Protein AF-A0A7C5EK71-F1 (afdb_monomer)

Structure (mmCIF, N/CA/C/O backbone):
data_AF-A0A7C5EK71-F1
#
_entry.id   AF-A0A7C5EK71-F1
#
loop_
_atom_site.group_PDB
_atom_site.id
_atom_site.type_symbol
_atom_site.label_atom_id
_atom_site.label_alt_id
_atom_site.label_comp_id
_atom_site.label_asym_id
_atom_site.label_entity_id
_atom_site.label_seq_id
_atom_site.pdbx_PDB_ins_code
_atom_site.Cartn_x
_atom_site.Cartn_y
_atom_site.Cartn_z
_atom_site.occupancy
_atom_site.B_iso_or_equiv
_atom_site.auth_seq_id
_atom_site.auth_comp_id
_atom_site.auth_asym_id
_atom_site.auth_atom_id
_atom_site.pdbx_PDB_model_num
ATOM 1 N N . MET A 1 1 ? 2.756 -31.818 -7.940 1.00 37.31 1 MET A N 1
ATOM 2 C CA . MET A 1 1 ? 3.142 -30.412 -7.670 1.00 37.31 1 MET A CA 1
ATOM 3 C C . MET A 1 1 ? 4.184 -29.965 -8.689 1.00 37.31 1 MET A C 1
ATOM 5 O O . MET A 1 1 ? 5.002 -30.788 -9.072 1.00 37.31 1 MET A O 1
ATOM 9 N N . LYS A 1 2 ? 4.165 -28.670 -9.041 1.00 38.06 2 LYS A N 1
ATOM 10 C CA . LYS A 1 2 ? 5.167 -27.899 -9.813 1.00 38.06 2 LYS A CA 1
ATOM 11 C C . LYS A 1 2 ? 5.129 -28.004 -11.350 1.00 38.06 2 LYS A C 1
ATOM 13 O O . LYS A 1 2 ? 5.952 -28.656 -11.974 1.00 38.06 2 LYS A O 1
ATOM 18 N N . LYS A 1 3 ? 4.231 -27.211 -11.947 1.00 31.58 3 LYS A N 1
ATOM 19 C CA . LYS A 1 3 ? 4.409 -26.562 -13.261 1.00 31.58 3 LYS A CA 1
ATOM 20 C C . LYS A 1 3 ? 3.929 -25.111 -13.142 1.00 31.58 3 LYS A C 1
ATOM 22 O O . LYS A 1 3 ? 2.780 -24.823 -13.440 1.00 31.58 3 LYS A O 1
ATOM 27 N N . MET A 1 4 ? 4.762 -24.219 -12.605 1.00 31.17 4 MET A N 1
ATOM 28 C CA . MET A 1 4 ? 4.411 -22.796 -12.478 1.00 31.17 4 MET A CA 1
ATOM 29 C C . MET A 1 4 ? 5.673 -21.936 -12.302 1.00 31.17 4 MET A C 1
ATOM 31 O O . MET A 1 4 ? 5.846 -21.320 -11.266 1.00 31.17 4 MET A O 1
ATOM 35 N N . PHE A 1 5 ? 6.617 -21.958 -13.255 1.00 33.28 5 PHE A N 1
ATOM 36 C CA . PHE A 1 5 ? 7.842 -21.137 -13.139 1.00 33.28 5 PHE A CA 1
ATOM 37 C C . PHE A 1 5 ? 8.410 -20.568 -14.452 1.00 33.28 5 PHE A C 1
ATOM 39 O O . PHE A 1 5 ? 9.527 -20.070 -14.453 1.00 33.28 5 PHE A O 1
ATOM 46 N N . LEU A 1 6 ? 7.670 -20.577 -15.569 1.00 29.11 6 LEU A N 1
ATOM 47 C CA . LEU A 1 6 ? 8.220 -20.114 -16.861 1.00 29.11 6 LEU A CA 1
ATOM 48 C C . LEU A 1 6 ? 7.380 -19.081 -17.627 1.00 29.11 6 LEU A C 1
ATOM 50 O O . LEU A 1 6 ? 7.795 -18.653 -18.696 1.00 29.11 6 LEU A O 1
ATOM 54 N N . ILE A 1 7 ? 6.239 -18.629 -17.099 1.00 32.78 7 ILE A N 1
ATOM 55 C CA . ILE A 1 7 ? 5.334 -17.749 -17.868 1.00 32.78 7 ILE A CA 1
ATOM 56 C C . ILE A 1 7 ? 5.644 -16.251 -17.661 1.00 32.78 7 ILE A C 1
ATOM 58 O O . ILE A 1 7 ? 5.405 -15.446 -18.556 1.00 32.78 7 ILE A O 1
ATOM 62 N N . VAL A 1 8 ? 6.260 -15.862 -16.540 1.00 33.34 8 VAL A N 1
ATOM 63 C CA . VAL A 1 8 ? 6.543 -14.446 -16.229 1.00 33.34 8 VAL A CA 1
ATOM 64 C C . VAL A 1 8 ? 7.691 -13.827 -17.057 1.00 33.34 8 VAL A C 1
ATOM 66 O O . VAL A 1 8 ? 7.498 -12.720 -17.553 1.00 33.34 8 VAL A O 1
ATOM 69 N N . PRO A 1 9 ? 8.849 -14.483 -17.307 1.00 34.56 9 PRO A N 1
ATOM 70 C CA . PRO A 1 9 ? 9.931 -13.834 -18.061 1.00 34.56 9 PRO A CA 1
ATOM 71 C C . PRO A 1 9 ? 9.627 -13.683 -19.562 1.00 34.56 9 PRO A C 1
ATOM 73 O O . PRO A 1 9 ? 10.173 -12.794 -20.212 1.00 34.56 9 PRO A O 1
ATOM 76 N N . VAL A 1 10 ? 8.739 -14.515 -20.120 1.00 34.34 10 VAL A N 1
ATOM 77 C CA . VAL A 1 10 ? 8.396 -14.487 -21.553 1.00 34.34 10 VAL A CA 1
ATOM 78 C C . VAL A 1 10 ? 7.468 -13.317 -21.883 1.00 34.34 10 VAL A C 1
ATOM 80 O O . VAL A 1 10 ? 7.663 -12.660 -22.902 1.00 34.34 10 VAL A O 1
ATOM 83 N N . LEU A 1 11 ? 6.508 -13.006 -21.005 1.00 36.97 11 LEU A N 1
ATOM 84 C CA . LEU A 1 11 ? 5.608 -11.860 -21.179 1.00 36.97 11 LEU A CA 1
ATOM 85 C C . LEU A 1 11 ? 6.365 -10.526 -21.096 1.00 36.97 11 LEU A C 1
ATOM 87 O O . LEU A 1 11 ? 6.138 -9.647 -21.926 1.00 36.97 11 LEU A O 1
ATOM 91 N N . SER A 1 12 ? 7.325 -10.403 -20.173 1.00 44.75 12 SER A N 1
ATOM 92 C CA . SER A 1 12 ? 8.172 -9.208 -20.048 1.00 44.75 12 SER A CA 1
ATOM 93 C C . SER A 1 12 ? 9.098 -9.016 -21.252 1.00 44.75 12 SER A C 1
ATOM 95 O O . SER A 1 12 ? 9.267 -7.894 -21.724 1.00 44.75 12 SER A O 1
ATOM 97 N N . ALA A 1 13 ? 9.665 -10.104 -21.787 1.00 43.69 13 ALA A N 1
ATOM 98 C CA . ALA A 1 13 ? 10.512 -10.052 -22.977 1.00 43.69 13 ALA A CA 1
ATOM 99 C C . ALA A 1 13 ? 9.717 -9.703 -24.247 1.00 43.69 13 ALA A C 1
ATOM 101 O O . ALA A 1 13 ? 10.195 -8.911 -25.056 1.00 43.69 13 ALA A O 1
ATOM 102 N N . LEU A 1 14 ? 8.494 -10.232 -24.408 1.00 45.91 14 LEU A N 1
ATOM 103 C CA . LEU A 1 14 ? 7.615 -9.883 -25.532 1.00 45.91 14 LEU A CA 1
ATOM 104 C C . LEU A 1 14 ? 7.148 -8.425 -25.465 1.00 45.91 14 LEU A C 1
ATOM 106 O O . LEU A 1 14 ? 7.138 -7.740 -26.485 1.00 45.91 14 LEU A O 1
ATOM 110 N N . ALA A 1 15 ? 6.782 -7.943 -24.274 1.00 52.09 15 ALA A N 1
ATOM 111 C CA . ALA A 1 15 ? 6.371 -6.556 -24.073 1.00 52.09 15 ALA A CA 1
ATOM 112 C C . ALA A 1 15 ? 7.524 -5.581 -24.356 1.00 52.09 15 ALA A C 1
ATOM 114 O O . ALA A 1 15 ? 7.322 -4.557 -25.008 1.00 52.09 15 ALA A O 1
ATOM 115 N N . LEU A 1 16 ? 8.743 -5.927 -23.926 1.00 52.06 16 LEU A N 1
ATOM 116 C CA . LEU A 1 16 ? 9.937 -5.143 -24.224 1.00 52.06 16 LEU A CA 1
ATOM 117 C C . LEU A 1 16 ? 10.265 -5.169 -25.724 1.00 52.06 16 LEU A C 1
ATOM 119 O O . LEU A 1 16 ? 10.510 -4.118 -26.305 1.00 52.06 16 LEU A O 1
ATOM 123 N N . ALA A 1 17 ? 10.203 -6.335 -26.371 1.00 49.28 17 ALA A N 1
ATOM 124 C CA . ALA A 1 17 ? 10.424 -6.457 -27.812 1.00 49.28 17 ALA A CA 1
ATOM 125 C C . ALA A 1 17 ? 9.395 -5.656 -28.632 1.00 49.28 17 ALA A C 1
ATOM 127 O O . ALA A 1 17 ? 9.764 -5.000 -29.604 1.00 49.28 17 ALA A O 1
ATOM 128 N N . GLY A 1 18 ? 8.123 -5.652 -28.218 1.00 54.88 18 GLY A N 1
ATOM 129 C CA . GLY A 1 18 ? 7.069 -4.854 -28.847 1.00 54.88 18 GLY A CA 1
ATOM 130 C C . GLY A 1 18 ? 7.278 -3.346 -28.682 1.00 54.88 18 GLY A C 1
ATOM 131 O O . GLY A 1 18 ? 7.138 -2.601 -29.650 1.00 54.88 18 GLY A O 1
ATOM 132 N N . ALA A 1 19 ? 7.673 -2.897 -27.486 1.00 55.25 19 ALA A N 1
ATOM 133 C CA . ALA A 1 19 ? 7.986 -1.491 -27.234 1.00 55.25 19 ALA A CA 1
ATOM 134 C C . ALA A 1 19 ? 9.194 -1.017 -28.062 1.00 55.25 19 ALA A C 1
ATOM 136 O O . ALA A 1 19 ? 9.140 0.050 -28.667 1.00 55.25 19 ALA A O 1
ATOM 137 N N . VAL A 1 20 ? 10.247 -1.838 -28.166 1.00 55.50 20 VAL A N 1
ATOM 138 C CA . VAL A 1 20 ? 11.436 -1.545 -28.987 1.00 55.50 20 VAL A CA 1
ATOM 139 C C . VAL A 1 20 ? 11.091 -1.468 -30.479 1.00 55.50 20 VAL A C 1
ATOM 141 O O . VAL A 1 20 ? 11.558 -0.558 -31.162 1.00 55.50 20 VAL A O 1
ATOM 144 N N . ALA A 1 21 ? 10.246 -2.372 -30.984 1.00 49.69 21 ALA A N 1
ATOM 145 C CA . ALA A 1 21 ? 9.820 -2.368 -32.385 1.00 49.69 21 ALA A CA 1
ATOM 146 C C . ALA A 1 21 ? 8.993 -1.119 -32.749 1.00 49.69 21 ALA A C 1
ATOM 148 O O . ALA A 1 21 ? 9.191 -0.532 -33.813 1.00 49.69 21 ALA A O 1
ATOM 149 N N . ALA A 1 22 ? 8.097 -0.681 -31.857 1.00 53.12 22 ALA A N 1
ATOM 150 C CA . ALA A 1 22 ? 7.325 0.548 -32.045 1.00 53.12 22 ALA A CA 1
ATOM 151 C C . ALA A 1 22 ? 8.217 1.803 -32.028 1.00 53.12 22 ALA A C 1
ATOM 153 O O . ALA A 1 22 ? 7.988 2.740 -32.790 1.00 53.12 22 ALA A O 1
ATOM 154 N N . GLU A 1 23 ? 9.252 1.811 -31.187 1.00 53.84 23 GLU A N 1
ATOM 155 C CA . GLU A 1 23 ? 10.196 2.923 -31.071 1.00 53.84 23 GLU A CA 1
ATOM 156 C C . GLU A 1 23 ? 11.121 3.031 -32.295 1.00 53.84 23 GLU A C 1
ATOM 158 O O . GLU A 1 23 ? 11.350 4.130 -32.799 1.00 53.84 23 GLU A O 1
ATOM 163 N N . GLN A 1 24 ? 11.598 1.897 -32.824 1.00 53.22 24 GLN A N 1
ATOM 164 C CA . GLN A 1 24 ? 12.386 1.848 -34.063 1.00 53.22 24 GLN A CA 1
ATOM 165 C C . GLN A 1 24 ? 11.597 2.347 -35.276 1.00 53.22 24 GLN A C 1
ATOM 167 O O . GLN A 1 24 ? 12.151 3.045 -36.120 1.00 53.22 24 GLN A O 1
ATOM 172 N N . ALA A 1 25 ? 10.299 2.040 -35.354 1.00 52.88 25 ALA A N 1
ATOM 173 C CA . ALA A 1 25 ? 9.436 2.529 -36.429 1.00 52.88 25 ALA A CA 1
ATOM 174 C C . ALA A 1 25 ? 9.210 4.055 -36.380 1.00 52.88 25 ALA A C 1
ATOM 176 O O . ALA A 1 25 ? 8.807 4.646 -37.381 1.00 52.88 25 ALA A O 1
ATOM 177 N N . ALA A 1 26 ? 9.465 4.692 -35.231 1.00 46.97 26 ALA A N 1
ATOM 178 C CA . ALA A 1 26 ? 9.260 6.121 -35.004 1.00 46.97 26 ALA A CA 1
ATOM 179 C C . ALA A 1 26 ? 10.556 6.958 -35.047 1.00 46.97 26 ALA A C 1
ATOM 181 O O . ALA A 1 26 ? 10.485 8.182 -34.913 1.00 46.97 26 ALA A O 1
ATOM 182 N N . ALA A 1 27 ? 11.732 6.341 -35.212 1.00 48.84 27 ALA A N 1
ATOM 183 C CA . ALA A 1 27 ? 13.015 7.043 -35.184 1.00 48.84 27 ALA A CA 1
ATOM 184 C C . ALA A 1 27 ? 13.304 7.763 -36.525 1.00 48.84 27 ALA A C 1
ATOM 186 O O . ALA A 1 27 ? 13.403 7.106 -37.564 1.00 48.84 27 ALA A O 1
ATOM 187 N N . PRO A 1 28 ? 13.459 9.103 -36.552 1.00 45.50 28 PRO A N 1
ATOM 188 C CA . PRO A 1 28 ? 13.910 9.808 -37.747 1.00 45.50 28 PRO A CA 1
ATOM 189 C C . PRO A 1 28 ? 15.403 9.546 -37.990 1.00 45.50 28 PRO A C 1
ATOM 191 O O . PRO A 1 28 ? 16.238 9.803 -37.126 1.00 45.50 28 PRO A O 1
ATOM 194 N N . ALA A 1 29 ? 15.751 9.082 -39.189 1.00 51.41 29 ALA A N 1
ATOM 195 C CA . ALA A 1 29 ? 17.135 8.878 -39.601 1.00 51.41 29 ALA A CA 1
ATOM 196 C C . ALA A 1 29 ? 17.832 10.225 -39.865 1.00 51.41 29 ALA A C 1
ATOM 198 O O . ALA A 1 29 ? 17.706 10.751 -40.967 1.00 51.41 29 ALA A O 1
ATOM 199 N N . ALA A 1 30 ? 18.541 10.799 -38.882 1.00 47.56 30 ALA A N 1
ATOM 200 C CA . ALA A 1 30 ? 19.674 11.714 -39.114 1.00 47.56 30 ALA A CA 1
ATOM 201 C C . ALA A 1 30 ? 20.278 12.290 -37.818 1.00 47.56 30 ALA A C 1
ATOM 203 O O . ALA A 1 30 ? 19.618 13.005 -37.066 1.00 47.56 30 ALA A O 1
ATOM 204 N N . GLY A 1 31 ? 21.596 12.138 -37.661 1.00 46.78 31 GLY A N 1
ATOM 205 C CA . GLY A 1 31 ? 22.412 12.944 -36.749 1.00 46.78 31 GLY A CA 1
ATOM 206 C C . GLY A 1 31 ? 23.779 12.307 -36.508 1.00 46.78 31 GLY A C 1
ATOM 207 O O . GLY A 1 31 ? 23.850 11.140 -36.153 1.00 46.78 31 GLY A O 1
ATOM 208 N N . GLY A 1 32 ? 24.874 13.043 -36.727 1.00 59.19 32 GLY A N 1
ATOM 209 C CA . GLY A 1 32 ? 26.240 12.515 -36.584 1.00 59.19 32 GLY A CA 1
ATOM 210 C C . GLY A 1 32 ? 26.506 11.830 -35.233 1.00 59.19 32 GLY A C 1
ATOM 211 O O . GLY A 1 32 ? 25.898 12.185 -34.222 1.00 59.19 32 GLY A O 1
ATOM 212 N N . LYS A 1 33 ? 27.442 10.866 -35.224 1.00 63.59 33 LYS A N 1
ATOM 213 C CA . LYS A 1 33 ? 27.752 9.967 -34.089 1.00 63.59 33 LYS A CA 1
ATOM 214 C C . LYS A 1 33 ? 27.894 10.681 -32.730 1.00 63.59 33 LYS A C 1
ATOM 216 O O . LYS A 1 33 ? 27.485 10.126 -31.715 1.00 63.59 33 LYS A O 1
ATOM 221 N N . GLU A 1 34 ? 28.401 11.913 -32.702 1.00 67.44 34 GLU A N 1
ATOM 222 C CA . GLU A 1 34 ? 28.534 12.727 -31.480 1.00 67.44 34 GLU A CA 1
ATOM 223 C C . GLU A 1 34 ? 27.185 13.140 -30.866 1.00 67.44 34 GLU A C 1
ATOM 225 O O . GLU A 1 34 ? 26.994 12.991 -29.661 1.00 67.44 34 GLU A O 1
ATOM 230 N N . LYS A 1 35 ? 26.208 13.572 -31.677 1.00 71.12 35 LYS A N 1
ATOM 231 C CA . LYS A 1 35 ? 24.863 13.931 -31.185 1.00 71.12 35 LYS A CA 1
ATOM 232 C C . LYS A 1 35 ? 24.105 12.712 -30.657 1.00 71.12 35 LYS A C 1
ATOM 234 O O . LYS A 1 35 ? 23.371 12.812 -29.675 1.00 71.12 35 LYS A O 1
ATOM 239 N N . ALA A 1 36 ? 24.291 11.556 -31.294 1.00 73.81 36 ALA A N 1
ATOM 240 C CA . ALA A 1 36 ? 23.703 10.301 -30.836 1.00 73.81 36 ALA A CA 1
ATOM 241 C C . ALA A 1 36 ? 24.307 9.850 -29.493 1.00 73.81 36 ALA A C 1
ATOM 243 O O . ALA A 1 36 ? 23.573 9.439 -28.594 1.00 73.81 36 ALA A O 1
ATOM 244 N N . ALA A 1 37 ? 25.626 9.991 -29.318 1.00 73.69 37 ALA A N 1
ATOM 245 C CA . ALA A 1 37 ? 26.312 9.684 -28.064 1.00 73.69 37 ALA A CA 1
ATOM 246 C C . ALA A 1 37 ? 25.872 10.600 -26.905 1.00 73.69 37 ALA A C 1
ATOM 248 O O . ALA A 1 37 ? 25.621 10.110 -25.803 1.00 73.69 37 ALA A O 1
ATOM 249 N N . GLU A 1 38 ? 25.712 11.905 -27.151 1.00 76.44 38 GLU A N 1
ATOM 250 C CA . GLU A 1 38 ? 25.182 12.852 -26.159 1.00 76.44 38 GLU A CA 1
ATOM 251 C C . GLU A 1 38 ? 23.754 12.476 -25.731 1.00 76.44 38 GLU A C 1
ATOM 253 O O . GLU A 1 38 ? 23.465 12.347 -24.539 1.00 76.44 38 GLU A O 1
ATOM 258 N N . LYS A 1 39 ? 22.870 12.206 -26.701 1.00 80.75 39 LYS A N 1
ATOM 259 C CA . LYS A 1 39 ? 21.483 11.787 -26.446 1.00 80.75 39 LYS A CA 1
ATOM 260 C C . LYS A 1 39 ? 21.411 10.483 -25.645 1.00 80.75 39 LYS A C 1
ATOM 262 O O . LYS A 1 39 ? 20.596 10.376 -24.729 1.00 80.75 39 LYS A O 1
ATOM 267 N N . LEU A 1 40 ? 22.279 9.516 -25.943 1.00 80.50 40 LEU A N 1
ATOM 268 C CA . LEU A 1 40 ? 22.410 8.277 -25.173 1.00 80.50 40 LEU A CA 1
ATOM 269 C C . LEU A 1 40 ? 22.854 8.538 -23.733 1.00 80.50 40 LEU A C 1
ATOM 271 O O . LEU A 1 40 ? 22.273 7.965 -22.812 1.00 80.50 40 LEU A O 1
ATOM 275 N N . GLY A 1 41 ? 23.843 9.411 -23.524 1.00 78.00 41 GLY A N 1
ATOM 276 C CA . GLY A 1 41 ? 24.304 9.793 -22.187 1.00 78.00 41 GLY A CA 1
ATOM 277 C C . GLY A 1 41 ? 23.185 10.412 -21.347 1.00 78.00 41 GLY A C 1
ATOM 278 O O . GLY A 1 41 ? 22.960 9.996 -20.209 1.00 78.00 41 GLY A O 1
ATOM 279 N N . VAL A 1 42 ? 22.420 11.335 -21.939 1.00 84.94 42 VAL A N 1
ATOM 280 C CA . VAL A 1 42 ? 21.260 11.967 -21.289 1.00 84.94 42 VAL A CA 1
ATOM 281 C C . VAL A 1 42 ? 20.174 10.942 -20.949 1.00 84.94 42 VAL A C 1
ATOM 283 O O . VAL A 1 42 ? 19.689 10.922 -19.818 1.00 84.94 42 VAL A O 1
ATOM 286 N N . LEU A 1 43 ? 19.799 10.070 -21.893 1.00 86.19 43 LEU A N 1
ATOM 287 C CA . LEU A 1 43 ? 18.780 9.035 -21.672 1.00 86.19 43 LEU A CA 1
ATOM 288 C C . LEU A 1 43 ? 19.195 8.041 -20.584 1.00 86.19 43 LEU A C 1
ATOM 290 O O . LEU A 1 43 ? 18.396 7.720 -19.708 1.00 86.19 43 LEU A O 1
ATOM 294 N N . THR A 1 44 ? 20.450 7.596 -20.614 1.00 83.62 44 THR A N 1
ATOM 295 C CA . THR A 1 44 ? 21.004 6.655 -19.633 1.00 83.62 44 THR A CA 1
ATOM 296 C C . THR A 1 44 ? 20.984 7.264 -18.230 1.00 83.62 44 THR A C 1
ATOM 298 O O . THR A 1 44 ? 20.478 6.646 -17.295 1.00 83.62 44 THR A O 1
ATOM 301 N N . GLY A 1 45 ? 21.459 8.507 -18.085 1.00 83.38 45 GLY A N 1
ATOM 302 C CA . GLY A 1 45 ? 21.447 9.217 -16.806 1.00 83.38 45 GLY A CA 1
ATOM 303 C C . GLY A 1 45 ? 20.033 9.465 -16.274 1.00 83.38 45 GLY A C 1
ATOM 304 O O . GLY A 1 45 ? 19.767 9.237 -15.094 1.00 83.38 45 GLY A O 1
ATOM 305 N N . ARG A 1 46 ? 19.095 9.867 -17.141 1.00 89.56 46 ARG A N 1
ATOM 306 C CA . ARG A 1 46 ? 17.687 10.059 -16.762 1.00 89.56 46 ARG A CA 1
ATOM 307 C C . ARG A 1 46 ? 17.041 8.758 -16.288 1.00 89.56 46 ARG A C 1
ATOM 309 O O . ARG A 1 46 ? 16.373 8.752 -15.254 1.00 89.56 46 ARG A O 1
ATOM 316 N N . LEU A 1 47 ? 17.249 7.667 -17.022 1.00 90.12 47 LEU A N 1
ATOM 317 C CA . LEU A 1 47 ? 16.701 6.359 -16.676 1.00 90.12 47 LEU A CA 1
ATOM 318 C C . LEU A 1 47 ? 17.258 5.854 -15.339 1.00 90.12 47 LEU A C 1
ATOM 320 O O . LEU A 1 47 ? 16.490 5.347 -14.526 1.00 90.12 47 LEU A O 1
ATOM 324 N N . LEU A 1 48 ? 18.548 6.067 -15.055 1.00 89.56 48 LEU A N 1
ATOM 325 C CA . LEU A 1 48 ? 19.133 5.740 -13.750 1.00 89.56 48 LEU A CA 1
ATOM 326 C C . LEU A 1 48 ? 18.388 6.421 -12.599 1.00 89.56 48 LEU A C 1
ATOM 328 O O . LEU A 1 48 ? 18.021 5.761 -11.628 1.00 89.56 48 LEU A O 1
ATOM 332 N N . VAL A 1 49 ? 18.144 7.729 -12.719 1.00 90.50 49 VAL A N 1
ATOM 333 C CA . VAL A 1 49 ? 17.414 8.498 -11.702 1.00 90.50 49 VAL A CA 1
ATOM 334 C C . VAL A 1 49 ? 15.999 7.944 -11.525 1.00 90.50 49 VAL A C 1
ATOM 336 O O . VAL A 1 49 ? 15.571 7.707 -10.397 1.00 90.50 49 VAL A O 1
ATOM 339 N N . LYS A 1 50 ? 15.289 7.650 -12.623 1.00 92.88 50 LYS A N 1
ATOM 340 C CA . LYS A 1 50 ? 13.947 7.048 -12.561 1.00 92.88 50 LYS A CA 1
ATOM 341 C C . LYS A 1 50 ? 13.945 5.686 -11.870 1.00 92.88 50 LYS A C 1
ATOM 343 O O . LYS A 1 50 ? 13.056 5.425 -11.065 1.00 92.88 50 LYS A O 1
ATOM 348 N N . LEU A 1 51 ? 14.923 4.828 -12.157 1.00 92.75 51 LEU A N 1
ATOM 349 C CA . LEU A 1 51 ? 15.039 3.516 -11.518 1.00 92.75 51 LEU A CA 1
ATOM 350 C C . LEU A 1 51 ? 15.338 3.641 -10.020 1.00 92.75 51 LEU A C 1
ATOM 352 O O . LEU A 1 51 ? 14.754 2.905 -9.232 1.00 92.75 51 LEU A O 1
ATOM 356 N N . GLN A 1 52 ? 16.181 4.593 -9.612 1.00 90.88 52 GLN A N 1
ATOM 357 C CA . GLN A 1 52 ? 16.440 4.872 -8.195 1.00 90.88 52 GLN A CA 1
ATOM 358 C C . GLN A 1 52 ? 15.190 5.383 -7.468 1.00 90.88 52 GLN A C 1
ATOM 360 O O . GLN A 1 52 ? 14.899 4.947 -6.355 1.00 90.88 52 GLN A O 1
ATOM 365 N N . ASP A 1 53 ? 14.437 6.289 -8.088 1.00 91.69 53 ASP A N 1
ATOM 366 C CA . ASP A 1 53 ? 13.166 6.774 -7.547 1.00 91.69 53 ASP A CA 1
ATOM 367 C C . ASP A 1 53 ? 12.131 5.656 -7.436 1.00 91.69 53 ASP A C 1
ATOM 369 O O . ASP A 1 53 ? 11.437 5.546 -6.427 1.00 91.69 53 ASP A O 1
ATOM 373 N N . LEU A 1 54 ? 12.033 4.815 -8.465 1.00 93.12 54 LEU A N 1
ATOM 374 C CA . LEU A 1 54 ? 11.119 3.685 -8.480 1.00 93.12 54 LEU A CA 1
ATOM 375 C C . LEU A 1 54 ? 11.503 2.650 -7.420 1.00 93.12 54 LEU A C 1
ATOM 377 O O . LEU A 1 54 ? 10.627 2.138 -6.733 1.00 93.12 54 LEU A O 1
ATOM 381 N N . GLN A 1 55 ? 12.798 2.403 -7.218 1.00 92.00 55 GLN A N 1
ATOM 382 C CA . GLN A 1 55 ? 13.278 1.563 -6.126 1.00 92.00 55 GLN A CA 1
ATOM 383 C C . GLN A 1 55 ? 12.864 2.126 -4.765 1.00 92.00 55 GLN A C 1
ATOM 385 O O . GLN A 1 55 ? 12.288 1.405 -3.958 1.00 92.00 55 GLN A O 1
ATOM 390 N N . LYS A 1 56 ? 13.091 3.425 -4.521 1.00 89.06 56 LYS A N 1
ATOM 391 C CA . LYS A 1 56 ? 12.660 4.086 -3.277 1.00 89.06 56 LYS A CA 1
ATOM 392 C C . LYS A 1 56 ? 11.152 4.005 -3.080 1.00 89.06 56 LYS A C 1
ATOM 394 O O . LYS A 1 56 ? 10.714 3.810 -1.951 1.00 89.06 56 LYS A O 1
ATOM 399 N N . LEU A 1 57 ? 10.374 4.157 -4.152 1.00 88.94 57 LEU A N 1
ATOM 400 C CA . LEU A 1 57 ? 8.929 3.989 -4.110 1.00 88.94 57 LEU A CA 1
ATOM 401 C C . LEU A 1 57 ? 8.593 2.558 -3.683 1.00 88.94 57 LEU A C 1
ATOM 403 O O . LEU A 1 57 ? 7.906 2.380 -2.693 1.00 88.94 57 LEU A O 1
ATOM 407 N N . LEU A 1 58 ? 9.114 1.534 -4.354 1.00 88.44 58 LEU A N 1
ATOM 408 C CA . LEU A 1 58 ? 8.800 0.137 -4.035 1.00 88.44 58 LEU A CA 1
ATOM 409 C C . LEU A 1 58 ? 9.269 -0.277 -2.624 1.00 88.44 58 LEU A C 1
ATOM 411 O O . LEU A 1 58 ? 8.492 -0.888 -1.889 1.00 88.44 58 LEU A O 1
ATOM 415 N N . ASP A 1 59 ? 10.477 0.114 -2.213 1.00 83.38 59 ASP A N 1
ATOM 416 C CA . ASP A 1 59 ? 11.052 -0.204 -0.896 1.00 83.38 59 ASP A CA 1
ATOM 417 C C . ASP A 1 59 ? 10.373 0.588 0.236 1.00 83.38 59 ASP A C 1
ATOM 419 O O . ASP A 1 59 ? 9.971 0.033 1.264 1.00 83.38 59 ASP A O 1
ATOM 423 N N . GLY A 1 60 ? 10.207 1.900 0.047 1.00 71.56 60 GLY A N 1
ATOM 424 C CA . GLY A 1 60 ? 9.494 2.777 0.975 1.00 71.56 60 GLY A CA 1
ATOM 425 C C . GLY A 1 60 ? 8.034 2.362 1.138 1.00 71.56 60 GLY A C 1
ATOM 426 O O . GLY A 1 60 ? 7.502 2.410 2.247 1.00 71.56 60 GLY A O 1
ATOM 427 N N . ASN A 1 61 ? 7.416 1.857 0.069 1.00 68.00 61 ASN A N 1
ATOM 428 C CA . ASN A 1 61 ? 6.052 1.344 0.090 1.00 68.00 61 ASN A CA 1
ATOM 429 C C . ASN A 1 61 ? 5.946 -0.000 0.790 1.00 68.00 61 ASN A C 1
ATOM 431 O O . ASN A 1 61 ? 4.982 -0.192 1.518 1.00 68.00 61 ASN A O 1
ATOM 435 N N . ALA A 1 62 ? 6.906 -0.913 0.627 1.00 70.00 62 ALA A N 1
ATOM 436 C CA . ALA A 1 62 ? 6.894 -2.169 1.374 1.00 70.00 62 ALA A CA 1
ATOM 437 C C . ALA A 1 62 ? 6.896 -1.899 2.890 1.00 70.00 62 ALA A C 1
ATOM 439 O O . ALA A 1 62 ? 6.093 -2.470 3.630 1.00 70.00 62 ALA A O 1
ATOM 440 N N . ASN A 1 63 ? 7.720 -0.947 3.337 1.00 77.25 63 ASN A N 1
ATOM 441 C CA . ASN A 1 63 ? 7.787 -0.546 4.741 1.00 77.25 63 ASN A CA 1
ATOM 442 C C . ASN A 1 63 ? 6.548 0.247 5.191 1.00 77.25 63 ASN A C 1
ATOM 444 O O . ASN A 1 63 ? 5.979 -0.043 6.243 1.00 77.25 63 ASN A O 1
ATOM 448 N N . GLY A 1 64 ? 6.099 1.225 4.399 1.00 83.12 64 GLY A N 1
ATOM 449 C CA . GLY A 1 64 ? 4.942 2.066 4.715 1.00 83.12 64 GLY A CA 1
ATOM 450 C C . GLY A 1 64 ? 3.616 1.305 4.689 1.00 83.12 64 GLY A C 1
ATOM 451 O O . GLY A 1 64 ? 2.774 1.492 5.566 1.00 83.12 64 GLY A O 1
ATOM 452 N N . ALA A 1 65 ? 3.437 0.392 3.734 1.00 87.44 65 ALA A N 1
ATOM 453 C CA . ALA A 1 65 ? 2.236 -0.424 3.641 1.00 87.44 65 ALA A CA 1
ATOM 454 C C . ALA A 1 65 ? 2.150 -1.429 4.791 1.00 87.44 65 ALA A C 1
ATOM 456 O O . ALA A 1 65 ? 1.098 -1.539 5.422 1.00 87.44 65 ALA A O 1
ATOM 457 N N . GLN A 1 66 ? 3.268 -2.082 5.127 1.00 89.25 66 GLN A N 1
ATOM 458 C CA . GLN A 1 66 ? 3.347 -2.948 6.301 1.00 89.25 66 GLN A CA 1
ATOM 459 C C . GLN A 1 66 ? 3.097 -2.167 7.598 1.00 89.25 66 GLN A C 1
ATOM 461 O O . GLN A 1 66 ? 2.378 -2.653 8.469 1.00 89.25 66 GLN A O 1
ATOM 466 N N . ALA A 1 67 ? 3.641 -0.954 7.729 1.00 90.50 67 ALA A N 1
ATOM 467 C CA . ALA A 1 67 ? 3.369 -0.088 8.874 1.00 90.50 67 ALA A CA 1
ATOM 468 C C . ALA A 1 67 ? 1.879 0.274 8.972 1.00 90.50 67 ALA A C 1
ATOM 470 O O . ALA A 1 67 ? 1.302 0.172 10.052 1.00 90.50 67 ALA A O 1
ATOM 471 N N . GLY A 1 68 ? 1.238 0.617 7.850 1.00 92.62 68 GLY A N 1
ATOM 472 C CA . GLY A 1 68 ? -0.201 0.879 7.789 1.00 92.62 68 GLY A CA 1
ATOM 473 C C . GLY A 1 68 ? -1.039 -0.332 8.203 1.00 92.62 68 GLY A C 1
ATOM 474 O O . GLY A 1 68 ? -1.965 -0.201 8.999 1.00 92.62 68 GLY A O 1
ATOM 475 N N . PHE A 1 69 ? -0.674 -1.530 7.744 1.00 93.88 69 PHE A N 1
ATOM 476 C CA . PHE A 1 69 ? -1.364 -2.763 8.123 1.00 93.88 69 PHE A CA 1
ATOM 477 C C . PHE A 1 69 ? -1.213 -3.068 9.619 1.00 93.88 69 PHE A C 1
ATOM 479 O O . PHE A 1 69 ? -2.202 -3.317 10.308 1.00 93.88 69 PHE A O 1
ATOM 486 N N . SER A 1 70 ? 0.009 -2.977 10.149 1.00 94.00 70 SER A N 1
ATOM 487 C CA . SER A 1 70 ? 0.269 -3.122 11.585 1.00 94.00 70 SER A CA 1
ATOM 488 C C . SER A 1 70 ? -0.489 -2.076 12.412 1.00 94.00 70 SER A C 1
ATOM 490 O O . SER A 1 70 ? -1.013 -2.393 13.480 1.00 94.00 70 SER A O 1
ATOM 492 N N . ASN A 1 71 ? -0.600 -0.838 11.916 1.00 94.62 71 ASN A N 1
ATOM 493 C CA . ASN A 1 71 ? -1.376 0.215 12.567 1.00 94.62 71 ASN A CA 1
ATOM 494 C C . ASN A 1 71 ? -2.869 -0.137 12.615 1.00 94.62 71 ASN A C 1
ATOM 496 O O . ASN A 1 71 ? -3.482 -0.017 13.670 1.00 94.62 71 ASN A O 1
ATOM 500 N N . ILE A 1 72 ? -3.445 -0.658 11.527 1.00 96.19 72 ILE A N 1
ATOM 501 C CA . ILE A 1 72 ? -4.835 -1.143 11.514 1.00 96.19 72 ILE A CA 1
ATOM 502 C C . ILE A 1 72 ? -5.049 -2.230 12.575 1.00 96.19 72 ILE A C 1
ATOM 504 O O . ILE A 1 72 ? -6.020 -2.168 13.328 1.00 96.19 72 ILE A O 1
ATOM 508 N N . GLN A 1 73 ? -4.135 -3.198 12.691 1.00 95.88 73 GLN A N 1
ATOM 509 C CA . GLN A 1 73 ? -4.228 -4.248 13.714 1.00 95.88 73 GLN A CA 1
ATOM 510 C C . GLN A 1 73 ? -4.197 -3.672 15.135 1.00 95.88 73 GLN A C 1
ATOM 512 O O . GLN A 1 73 ? -4.990 -4.071 15.993 1.00 95.88 73 GLN A O 1
ATOM 517 N N . TYR A 1 74 ? -3.309 -2.708 15.377 1.00 96.38 74 TYR A N 1
ATOM 518 C CA . TYR A 1 74 ? -3.223 -2.003 16.650 1.00 96.38 74 TYR A CA 1
ATOM 519 C C . TYR A 1 74 ? -4.510 -1.223 16.965 1.00 96.38 7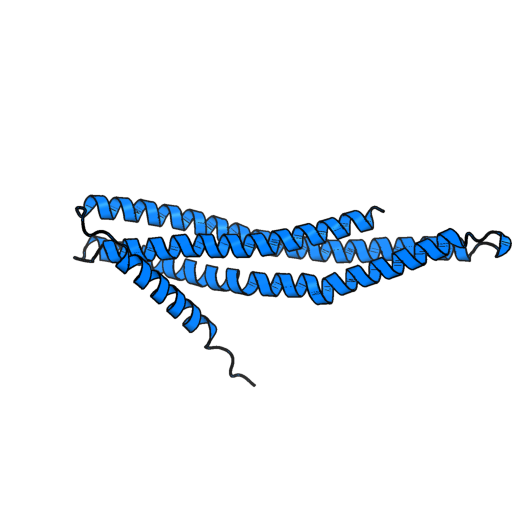4 TYR A C 1
ATOM 521 O O . TYR A 1 74 ? -5.068 -1.362 18.058 1.00 96.38 74 TYR A O 1
ATOM 529 N N . LEU A 1 75 ? -5.013 -0.438 16.007 1.00 96.19 75 LEU A N 1
ATOM 530 C CA . LEU A 1 75 ? -6.241 0.342 16.158 1.00 96.19 75 LEU A CA 1
ATOM 531 C C . LEU A 1 75 ? -7.449 -0.560 16.401 1.00 96.19 75 LEU A C 1
ATOM 533 O O . LEU A 1 75 ? -8.243 -0.269 17.293 1.00 96.19 75 LEU A O 1
ATOM 537 N N . TYR A 1 76 ? -7.554 -1.682 15.687 1.00 97.44 76 TYR A N 1
ATOM 538 C CA . TYR A 1 76 ? -8.610 -2.665 15.906 1.00 97.44 76 TYR A CA 1
ATOM 539 C C . TYR A 1 76 ? -8.634 -3.159 17.355 1.00 97.44 76 TYR A C 1
ATOM 541 O O . TYR A 1 76 ? -9.669 -3.079 18.020 1.00 97.44 76 TYR A O 1
ATOM 549 N N . GLY A 1 77 ? -7.482 -3.593 17.877 1.00 96.75 77 GLY A N 1
ATOM 550 C CA . GLY A 1 77 ? -7.370 -4.041 19.265 1.00 96.75 77 GLY A CA 1
ATOM 551 C C . GLY A 1 77 ? -7.755 -2.944 20.260 1.00 96.75 77 GLY A C 1
ATOM 552 O O . GLY A 1 77 ? -8.550 -3.179 21.171 1.00 96.75 77 GLY A O 1
ATOM 553 N N . LYS A 1 78 ? -7.252 -1.723 20.053 1.00 96.69 78 LYS A N 1
ATOM 554 C CA . LYS A 1 78 ? -7.525 -0.577 20.930 1.00 96.69 78 LYS A CA 1
ATOM 555 C C . LYS A 1 78 ? -9.008 -0.190 20.945 1.00 96.69 78 LYS A C 1
ATOM 557 O O . LYS A 1 78 ? -9.581 -0.009 22.020 1.00 96.69 78 LYS A O 1
ATOM 562 N N . VAL A 1 79 ? -9.636 -0.061 19.777 1.00 96.94 79 VAL A N 1
ATOM 563 C CA . VAL A 1 79 ? -11.054 0.316 19.663 1.00 96.94 79 VAL A CA 1
ATOM 564 C C . VAL A 1 79 ? -11.942 -0.795 20.225 1.00 96.94 79 VAL A C 1
ATOM 566 O O . VAL A 1 79 ? -12.842 -0.506 21.012 1.00 96.94 79 VAL A O 1
ATOM 569 N N . SER A 1 80 ? -11.648 -2.063 19.915 1.00 97.81 80 SER A N 1
ATOM 570 C CA . SER A 1 80 ? -12.387 -3.213 20.449 1.00 97.81 80 SER A CA 1
ATOM 571 C C . SER A 1 80 ? -12.348 -3.263 21.978 1.00 97.81 80 SER A C 1
ATOM 573 O O . SER A 1 80 ? -13.387 -3.471 22.605 1.00 97.81 80 SER A O 1
ATOM 575 N N . GLN A 1 81 ? -11.180 -3.041 22.590 1.00 97.25 81 GLN A N 1
ATOM 576 C CA . GLN A 1 81 ? -11.046 -2.996 24.049 1.00 97.25 81 GLN A CA 1
ATOM 577 C C . GLN A 1 81 ? -11.854 -1.851 24.661 1.00 97.25 81 GLN A C 1
ATOM 579 O O . GLN A 1 81 ? -12.505 -2.039 25.688 1.00 97.25 81 GLN A O 1
ATOM 584 N N . ASN A 1 82 ? -11.839 -0.673 24.032 1.00 96.94 82 ASN A N 1
ATOM 585 C CA . ASN A 1 82 ? -12.568 0.487 24.536 1.00 96.94 82 ASN A CA 1
ATOM 586 C C . ASN A 1 82 ? -14.091 0.278 24.462 1.00 96.94 82 ASN A C 1
ATOM 588 O O . ASN A 1 82 ? -14.794 0.556 25.430 1.00 96.94 82 ASN A O 1
ATOM 592 N N . ILE A 1 83 ? -14.590 -0.294 23.360 1.00 97.31 83 ILE A N 1
ATOM 593 C CA . ILE A 1 83 ? -16.003 -0.678 23.220 1.00 97.31 83 ILE A CA 1
ATOM 594 C C . ILE A 1 83 ? -16.391 -1.690 24.301 1.00 97.31 83 ILE A C 1
ATOM 596 O O . ILE A 1 83 ? -17.378 -1.485 25.004 1.00 97.31 83 ILE A O 1
ATOM 600 N N . GLN A 1 84 ? -15.603 -2.757 24.477 1.00 97.31 84 GLN A N 1
ATOM 601 C CA . GLN A 1 84 ? -15.900 -3.788 25.473 1.00 97.31 84 GLN A CA 1
ATOM 602 C C . GLN A 1 84 ? -15.908 -3.220 26.894 1.00 97.31 84 GLN A C 1
ATOM 604 O O . GLN A 1 84 ? -16.775 -3.568 27.693 1.00 97.31 84 GLN A O 1
ATOM 609 N N . LYS A 1 85 ? -14.961 -2.329 27.208 1.00 97.62 85 LYS A N 1
ATOM 610 C CA . LYS A 1 85 ? -14.901 -1.642 28.498 1.00 97.62 85 LYS A CA 1
ATOM 611 C C . LYS A 1 85 ? -16.177 -0.838 28.752 1.00 97.62 85 LYS A C 1
ATOM 613 O O . LYS A 1 85 ? -16.821 -1.063 29.771 1.00 97.62 85 LYS A O 1
ATOM 618 N N . GLN A 1 86 ? -16.567 0.031 27.820 1.00 96.88 86 GLN A N 1
ATOM 619 C CA . GLN A 1 86 ? -17.768 0.862 27.969 1.00 96.88 86 GLN A CA 1
ATOM 620 C C . GLN A 1 86 ? -19.040 0.013 28.063 1.00 96.88 86 GLN A C 1
ATOM 622 O O . GLN A 1 86 ? -19.919 0.289 28.871 1.00 96.88 86 GLN A O 1
ATOM 627 N N . MET A 1 87 ? -19.117 -1.068 27.289 1.00 96.06 87 MET A N 1
ATOM 628 C CA . MET A 1 87 ? -20.241 -1.997 27.335 1.00 96.06 87 MET A CA 1
ATOM 629 C C . MET A 1 87 ? -20.321 -2.741 28.677 1.00 96.06 87 MET A C 1
ATOM 631 O O . MET A 1 87 ? -21.411 -2.910 29.217 1.00 96.06 87 MET A O 1
ATOM 635 N N . ASN A 1 88 ? -19.187 -3.143 29.257 1.00 96.00 88 ASN A N 1
ATOM 636 C CA . ASN A 1 88 ? -19.141 -3.746 30.593 1.00 96.00 88 ASN A CA 1
ATOM 637 C C . ASN A 1 88 ? -19.545 -2.745 31.685 1.00 96.00 88 ASN A C 1
ATOM 639 O O . ASN A 1 88 ? -20.311 -3.102 32.578 1.00 96.00 88 ASN A O 1
ATOM 643 N N . GLU A 1 89 ? -19.056 -1.505 31.604 1.00 96.56 89 GLU A N 1
ATOM 644 C CA . GLU A 1 89 ? -19.424 -0.420 32.522 1.00 96.56 89 GLU A CA 1
ATOM 645 C C . GLU A 1 89 ? -20.927 -0.120 32.461 1.00 96.56 89 GLU A C 1
ATOM 647 O O . GLU A 1 89 ? -21.567 0.038 33.499 1.00 96.56 89 GLU A O 1
ATOM 652 N N . GLU A 1 90 ? -21.514 -0.105 31.262 1.00 96.00 90 GLU A N 1
ATOM 653 C CA . GLU A 1 90 ? -22.949 0.110 31.077 1.00 96.00 90 GLU A CA 1
ATOM 654 C C . GLU A 1 90 ? -23.779 -1.074 31.592 1.00 96.00 90 GLU A C 1
ATOM 656 O O . GLU A 1 90 ? -24.780 -0.886 32.280 1.00 96.00 90 GLU A O 1
ATOM 661 N N . ASN A 1 91 ? -23.340 -2.307 31.331 1.00 92.25 91 ASN A N 1
ATOM 662 C CA . ASN A 1 91 ? -24.030 -3.515 31.788 1.00 92.25 91 ASN A CA 1
ATOM 663 C C . ASN A 1 91 ? -23.951 -3.727 33.307 1.00 92.25 91 ASN A C 1
ATOM 665 O O . ASN A 1 91 ? -24.839 -4.368 33.874 1.00 92.25 91 ASN A O 1
ATOM 669 N N . ALA A 1 92 ? -22.927 -3.186 33.971 1.00 95.50 92 ALA A N 1
ATOM 670 C CA . ALA A 1 92 ? -22.802 -3.217 35.426 1.00 95.50 92 ALA A CA 1
ATOM 671 C C . ALA A 1 92 ? -23.826 -2.311 36.136 1.00 95.50 92 ALA A C 1
ATOM 673 O O . ALA A 1 92 ? -24.058 -2.477 37.334 1.00 95.50 92 ALA A O 1
ATOM 674 N N . LYS A 1 93 ? -24.453 -1.366 35.421 1.00 95.44 93 LYS A N 1
ATOM 675 C CA . LYS A 1 93 ? -25.490 -0.498 35.988 1.00 95.44 93 LYS A CA 1
ATOM 676 C C . LYS A 1 93 ? -26.797 -1.270 36.231 1.00 95.44 93 LYS A C 1
ATOM 678 O O . LYS A 1 93 ? -27.125 -2.175 35.446 1.00 95.44 93 LYS A O 1
ATOM 683 N N . PRO A 1 94 ? -27.580 -0.878 37.258 1.00 95.00 94 PRO A N 1
ATOM 684 C CA . PRO A 1 94 ? -28.958 -1.336 37.430 1.00 95.00 94 PRO A CA 1
ATOM 685 C C . PRO A 1 94 ? -29.777 -1.115 36.155 1.00 95.00 94 PRO A C 1
ATOM 687 O O . PRO A 1 94 ? -29.541 -0.146 35.432 1.00 95.00 94 PRO A O 1
ATOM 690 N N . GLN A 1 95 ? -30.724 -2.007 35.864 1.00 89.81 95 GLN A N 1
ATOM 691 C CA . GLN A 1 95 ? -31.412 -2.055 34.569 1.00 89.81 95 GLN A CA 1
ATOM 692 C C . GLN A 1 95 ? -32.131 -0.741 34.227 1.00 89.81 95 GLN A C 1
ATOM 694 O O . GLN A 1 95 ? -32.071 -0.288 33.088 1.00 89.81 95 GLN A O 1
ATOM 699 N N . GLU A 1 96 ? -32.735 -0.096 35.220 1.00 92.44 96 GLU A N 1
ATOM 700 C CA . GLU A 1 96 ? -33.397 1.207 35.131 1.00 92.44 96 GLU A CA 1
ATOM 701 C C . GLU A 1 96 ? -32.449 2.387 34.854 1.00 92.44 96 GLU A C 1
ATOM 703 O O . GLU A 1 96 ? -32.899 3.442 34.412 1.00 92.44 96 GLU A O 1
ATOM 708 N N . MET A 1 97 ? -31.142 2.219 35.084 1.00 91.75 97 MET A N 1
ATOM 709 C CA . MET A 1 97 ? -30.111 3.238 34.842 1.00 91.75 97 MET A CA 1
ATOM 710 C C . MET A 1 97 ? -29.308 2.993 33.559 1.00 91.75 97 MET A C 1
ATOM 712 O O . MET A 1 97 ? -28.407 3.776 33.245 1.00 91.75 97 MET A O 1
ATOM 716 N N . ARG A 1 98 ? -29.595 1.911 32.825 1.00 92.62 98 ARG A N 1
ATOM 717 C CA . ARG A 1 98 ? -28.888 1.587 31.584 1.00 92.62 98 ARG A CA 1
ATOM 718 C C . ARG A 1 98 ? -29.309 2.519 30.457 1.00 92.62 98 ARG A C 1
ATOM 720 O O . ARG A 1 98 ? -30.487 2.679 30.145 1.00 92.62 98 ARG A O 1
ATOM 727 N N . ASN A 1 99 ? -28.319 3.067 29.774 1.00 94.94 99 ASN A N 1
ATOM 728 C CA . ASN A 1 99 ? -28.480 3.849 28.568 1.00 94.94 99 ASN A CA 1
ATOM 729 C C . ASN A 1 99 ? -28.527 2.920 27.345 1.00 94.94 99 ASN A C 1
ATOM 731 O O . ASN A 1 99 ? -27.504 2.619 26.729 1.00 94.94 99 ASN A O 1
ATOM 735 N N . GLY A 1 100 ? -29.734 2.484 26.974 1.00 92.38 100 GLY A N 1
ATOM 736 C CA . GLY A 1 100 ? -29.947 1.641 25.791 1.00 92.38 100 GLY A CA 1
ATOM 737 C C . GLY A 1 100 ? -29.425 2.266 24.491 1.00 92.38 100 GLY A C 1
ATOM 738 O O . GLY A 1 100 ? -28.867 1.559 23.659 1.00 92.38 100 GLY A O 1
ATOM 739 N N . VAL A 1 101 ? -29.493 3.597 24.352 1.00 95.50 101 VAL A N 1
ATOM 740 C CA . VAL A 1 101 ? -28.964 4.313 23.176 1.00 95.50 101 VAL A CA 1
ATOM 741 C C . VAL A 1 101 ? -27.443 4.175 23.081 1.00 95.50 101 VAL A C 1
ATOM 743 O O . VAL A 1 101 ? -26.908 3.980 21.988 1.00 95.50 101 VAL A O 1
ATOM 746 N N . LEU A 1 102 ? -26.736 4.242 24.215 1.00 95.19 102 LEU A N 1
ATOM 747 C CA . LEU A 1 102 ? -25.292 4.013 24.252 1.00 95.19 102 LEU A CA 1
ATOM 748 C C . LEU A 1 102 ? -24.954 2.568 23.876 1.00 95.19 102 LEU A C 1
ATOM 750 O O . LEU A 1 102 ? -24.069 2.358 23.052 1.00 95.19 102 LEU A O 1
ATOM 754 N N . VAL A 1 103 ? -25.671 1.585 24.429 1.00 94.69 103 VAL A N 1
ATOM 755 C CA . VAL A 1 103 ? -25.463 0.163 24.102 1.00 94.69 103 VAL A CA 1
ATOM 756 C C . VAL A 1 103 ? -25.671 -0.092 22.607 1.00 94.69 103 VAL A C 1
ATOM 758 O O . VAL A 1 103 ? -24.818 -0.705 21.965 1.00 94.69 103 VAL A O 1
ATOM 761 N N . ASP A 1 104 ? -26.746 0.435 22.023 1.00 96.00 104 ASP A N 1
ATOM 762 C CA . ASP A 1 104 ? -27.020 0.307 20.589 1.00 96.00 104 ASP A CA 1
ATOM 763 C C . ASP A 1 104 ? -25.939 0.977 19.731 1.00 96.00 104 ASP A C 1
ATOM 765 O O . ASP A 1 104 ? -25.526 0.430 18.705 1.00 96.00 104 ASP A O 1
ATOM 769 N N . SER A 1 105 ? -25.448 2.146 20.152 1.00 96.56 105 SER A N 1
ATOM 770 C CA . SER A 1 105 ? -24.345 2.847 19.486 1.00 96.56 105 SER A CA 1
ATOM 771 C C . SER A 1 105 ? -23.045 2.036 19.530 1.00 96.56 105 SER A C 1
ATOM 773 O O . SER A 1 105 ? -22.397 1.841 18.499 1.00 96.56 105 SER A O 1
ATOM 775 N N . LEU A 1 106 ? -22.694 1.481 20.695 1.00 96.69 106 LEU A N 1
ATOM 776 C CA . LEU A 1 106 ? -21.517 0.627 20.876 1.00 96.69 106 LEU A CA 1
ATOM 777 C C . LEU A 1 106 ? -21.607 -0.657 20.047 1.00 96.69 106 LEU A C 1
ATOM 779 O O . LEU A 1 106 ? -20.621 -1.044 19.419 1.00 96.69 106 LEU A O 1
ATOM 783 N N . ASN A 1 107 ? -22.787 -1.276 19.977 1.00 96.62 107 ASN A N 1
ATOM 784 C CA . ASN A 1 107 ? -23.031 -2.447 19.136 1.00 96.62 107 ASN A CA 1
ATOM 785 C C . ASN A 1 107 ? -22.841 -2.126 17.649 1.00 96.62 107 ASN A C 1
ATOM 787 O O . ASN A 1 107 ? -22.128 -2.850 16.954 1.00 96.62 107 ASN A O 1
ATOM 791 N N . LYS A 1 108 ? -23.406 -1.013 17.161 1.00 96.62 108 LYS A N 1
ATOM 792 C CA . LYS A 1 108 ? -23.203 -0.556 15.774 1.00 96.62 108 LYS A CA 1
ATOM 793 C C . LYS A 1 108 ? -21.730 -0.275 15.483 1.00 96.62 108 LYS A C 1
ATOM 795 O O . LYS A 1 108 ? -21.222 -0.682 14.441 1.00 96.62 108 LYS A O 1
ATOM 800 N N . LYS A 1 109 ? -21.023 0.370 16.416 1.00 96.50 109 LYS A N 1
ATOM 801 C CA . LYS A 1 109 ? -19.587 0.642 16.283 1.00 96.50 109 LYS A CA 1
ATOM 802 C C . LYS A 1 109 ? -18.763 -0.647 16.261 1.00 96.50 109 LYS A C 1
ATOM 804 O O . LYS A 1 109 ? -17.843 -0.759 15.459 1.00 96.50 109 LYS A O 1
ATOM 809 N N . SER A 1 110 ? -19.117 -1.637 17.082 1.00 97.31 110 SER A N 1
ATOM 810 C CA . SER A 1 110 ? -18.483 -2.961 17.089 1.00 97.31 110 SER A CA 1
ATOM 811 C C . SER A 1 110 ? -18.692 -3.705 15.768 1.00 97.31 110 SER A C 1
ATOM 813 O O . SER A 1 110 ? -17.730 -4.213 15.193 1.00 97.31 110 SER A O 1
ATOM 815 N N . GLN A 1 111 ? -19.922 -3.703 15.243 1.00 97.38 111 GLN A N 1
ATOM 816 C CA . GLN A 1 111 ? -20.237 -4.284 13.936 1.00 97.38 111 GLN A CA 1
ATOM 817 C C . GLN A 1 111 ? -19.423 -3.613 12.828 1.00 97.38 111 GLN A C 1
ATOM 819 O O . GLN A 1 111 ? -18.745 -4.299 12.065 1.00 97.38 111 GLN A O 1
ATOM 824 N N . LYS A 1 112 ? -19.402 -2.274 12.798 1.00 96.94 112 LYS A N 1
ATOM 825 C CA . LYS A 1 112 ? -18.642 -1.529 11.793 1.00 96.94 112 LYS A CA 1
ATOM 826 C C . LYS A 1 112 ? -17.137 -1.786 11.885 1.00 96.94 112 LYS A C 1
ATOM 828 O O . LYS A 1 112 ? -16.489 -1.969 10.857 1.00 96.94 112 LYS A O 1
ATOM 833 N N . LEU A 1 113 ? -16.591 -1.852 13.101 1.00 97.19 113 LEU A N 1
ATOM 834 C CA . LEU A 1 113 ? -15.189 -2.199 13.336 1.00 97.19 113 LEU A CA 1
ATOM 835 C C . LEU A 1 113 ? -14.855 -3.581 12.751 1.00 97.19 113 LEU A C 1
ATOM 837 O O . LEU A 1 113 ? -13.841 -3.731 12.068 1.00 97.19 113 LEU A O 1
ATOM 841 N N . GLN A 1 114 ? -15.711 -4.581 12.984 1.00 96.88 114 GLN A N 1
ATOM 842 C CA . GLN A 1 114 ? -15.523 -5.930 12.448 1.00 96.88 114 GLN A CA 1
ATOM 843 C C . GLN A 1 114 ? -15.619 -5.961 10.918 1.00 96.88 114 GLN A C 1
ATOM 845 O O . GLN A 1 114 ? -14.815 -6.628 10.267 1.00 96.88 114 GLN A O 1
ATOM 850 N N . GLU A 1 115 ? -16.577 -5.239 10.333 1.00 96.62 115 GLU A N 1
ATOM 851 C CA . GLU A 1 115 ? -16.717 -5.109 8.879 1.00 96.62 115 GLU A CA 1
ATOM 852 C C . GLU A 1 115 ? -15.463 -4.509 8.245 1.00 96.62 115 GLU A C 1
ATOM 854 O O . GLU A 1 115 ? -14.923 -5.084 7.301 1.00 96.62 115 GLU A O 1
ATOM 859 N N . MET A 1 116 ? -14.963 -3.395 8.789 1.00 96.69 116 MET A N 1
ATOM 860 C CA . MET A 1 116 ? -13.746 -2.750 8.292 1.00 96.69 116 MET A CA 1
ATOM 861 C C . MET A 1 116 ? -12.533 -3.673 8.425 1.00 96.69 116 MET A C 1
ATOM 863 O O . MET A 1 116 ? -11.694 -3.729 7.522 1.00 96.69 116 MET A O 1
ATOM 867 N N . TYR A 1 117 ? -12.433 -4.424 9.529 1.00 96.69 117 TYR A N 1
ATOM 868 C CA . TYR A 1 117 ? -11.352 -5.392 9.747 1.00 96.69 117 TYR A CA 1
ATOM 869 C C . TYR A 1 117 ? -11.387 -6.519 8.720 1.00 96.69 117 TYR A C 1
ATOM 871 O O . TYR A 1 117 ? -10.371 -6.832 8.094 1.00 96.69 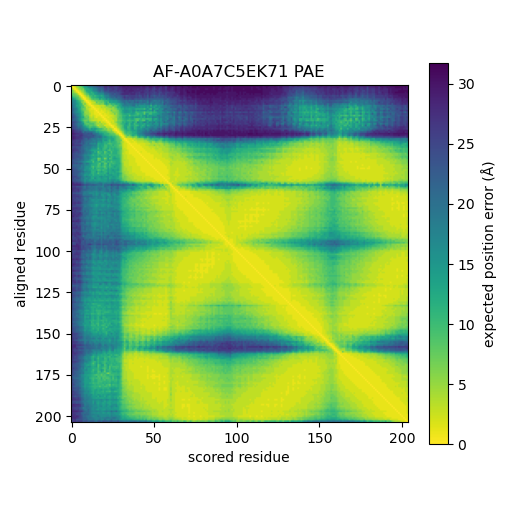117 TYR A O 1
ATOM 879 N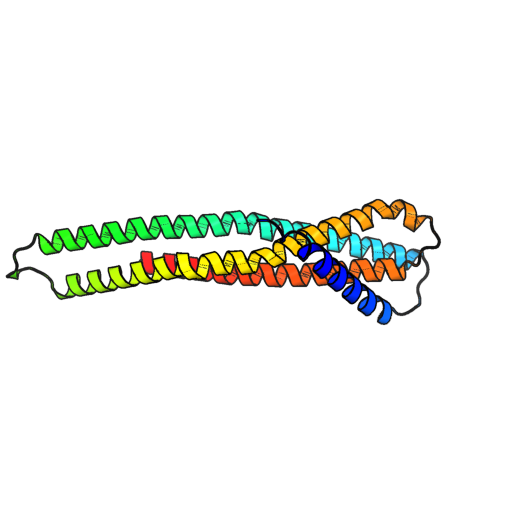 N . ASN A 1 118 ? -12.573 -7.068 8.470 1.00 96.38 118 ASN A N 1
ATOM 880 C CA . ASN A 1 118 ? -12.771 -8.074 7.437 1.00 96.38 118 ASN A CA 1
ATOM 881 C C . ASN A 1 118 ? -12.441 -7.516 6.047 1.00 96.38 118 ASN A C 1
ATOM 883 O O . ASN A 1 118 ? -11.744 -8.180 5.283 1.00 96.38 118 ASN A O 1
ATOM 887 N N . GLU A 1 119 ? -12.864 -6.289 5.731 1.00 96.00 119 GLU A N 1
ATOM 888 C CA . GLU A 1 119 ? -12.542 -5.635 4.461 1.00 96.00 119 GLU A CA 1
ATOM 889 C C . GLU A 1 119 ? -11.026 -5.455 4.276 1.00 96.00 119 GLU A C 1
ATOM 891 O O . GLU A 1 119 ? -10.496 -5.757 3.202 1.00 96.00 119 GLU A O 1
ATOM 896 N N . CYS A 1 120 ? -10.309 -5.042 5.325 1.00 95.81 120 CYS A N 1
ATOM 897 C CA . CYS A 1 120 ? -8.852 -4.935 5.297 1.00 95.81 120 CYS A CA 1
ATOM 898 C C . CYS A 1 120 ? -8.201 -6.275 4.922 1.00 95.81 120 CYS A C 1
ATOM 900 O O . CYS A 1 120 ? -7.422 -6.349 3.971 1.00 95.81 120 CYS A O 1
ATOM 902 N N . HIS A 1 121 ? -8.548 -7.345 5.641 1.00 92.94 121 HIS A N 1
ATOM 903 C CA . HIS A 1 121 ? -7.905 -8.653 5.503 1.00 92.94 121 HIS A CA 1
ATOM 904 C C . HIS A 1 121 ? -8.314 -9.430 4.250 1.00 92.94 121 HIS A C 1
ATOM 906 O O . HIS A 1 121 ? -7.487 -10.128 3.667 1.00 92.94 121 HIS A O 1
ATOM 912 N N . GLN A 1 122 ? -9.581 -9.345 3.849 1.00 94.12 122 GLN A N 1
ATOM 913 C CA . GLN A 1 122 ? -10.123 -10.161 2.762 1.00 94.12 122 GLN A CA 1
ATOM 914 C C . GLN A 1 122 ? -10.015 -9.475 1.402 1.00 94.12 122 GLN A C 1
ATOM 916 O O . GLN A 1 122 ? -10.012 -10.157 0.378 1.00 94.12 122 GLN A O 1
ATOM 921 N N . LYS A 1 123 ? -9.932 -8.141 1.379 1.00 94.94 123 LYS A N 1
ATOM 922 C CA . LYS A 1 123 ? -10.001 -7.366 0.142 1.00 94.94 123 LYS A CA 1
ATOM 923 C C . LYS A 1 123 ? -8.820 -6.421 -0.014 1.00 94.94 123 LYS A C 1
ATOM 925 O O . LYS A 1 123 ? -8.013 -6.629 -0.912 1.00 94.94 123 LYS A O 1
ATOM 930 N N . GLN A 1 124 ? -8.690 -5.423 0.855 1.00 94.69 124 GLN A N 1
ATOM 931 C CA . GLN A 1 124 ? -7.801 -4.284 0.600 1.00 94.69 124 GLN A CA 1
ATOM 932 C C . GLN A 1 124 ? -6.321 -4.675 0.633 1.00 94.69 124 GLN A C 1
ATOM 934 O O . GLN A 1 124 ? -5.578 -4.354 -0.294 1.00 94.69 124 GLN A O 1
ATOM 939 N N . TRP A 1 125 ? -5.893 -5.431 1.648 1.00 93.38 125 TRP A N 1
ATOM 940 C CA . TRP A 1 125 ? -4.506 -5.886 1.758 1.00 93.38 125 TRP A CA 1
ATOM 941 C C . TRP A 1 125 ? -4.109 -6.874 0.641 1.00 93.38 125 TRP A C 1
ATOM 943 O O . TRP A 1 125 ? -3.096 -6.642 -0.028 1.00 93.38 125 TRP A O 1
ATOM 953 N N . PRO A 1 126 ? -4.903 -7.925 0.339 1.00 93.75 126 PRO A N 1
ATOM 954 C CA . PRO A 1 126 ? -4.646 -8.773 -0.825 1.00 93.75 126 PRO A CA 1
ATOM 955 C C . PRO A 1 126 ? -4.652 -8.012 -2.158 1.00 93.75 126 PRO A C 1
ATOM 957 O O . PRO A 1 126 ? -3.827 -8.289 -3.030 1.00 93.75 126 PRO A O 1
ATOM 960 N N . GLU A 1 127 ? -5.565 -7.053 -2.340 1.00 93.25 127 GLU A N 1
ATOM 961 C CA . GLU A 1 127 ? -5.657 -6.258 -3.565 1.00 93.25 127 GLU A CA 1
ATOM 962 C C . GLU A 1 127 ? -4.436 -5.352 -3.748 1.00 93.25 127 GLU A C 1
ATOM 964 O O . GLU A 1 127 ? -3.897 -5.300 -4.856 1.00 93.25 127 GLU A O 1
ATOM 969 N N . TYR A 1 128 ? -3.963 -4.705 -2.677 1.00 93.19 128 TYR A N 1
ATOM 970 C CA . TYR A 1 128 ? -2.696 -3.972 -2.668 1.00 93.19 128 TYR A CA 1
ATOM 971 C C . TYR A 1 128 ? -1.536 -4.880 -3.096 1.00 93.19 128 TYR A C 1
ATOM 973 O O . TYR A 1 128 ? -0.833 -4.568 -4.059 1.00 93.19 128 TYR A O 1
ATOM 981 N N . GLY A 1 129 ? -1.388 -6.048 -2.457 1.00 91.31 129 GLY A N 1
ATOM 982 C CA . GLY A 1 129 ? -0.336 -7.010 -2.792 1.00 91.31 129 GLY A CA 1
ATOM 983 C C . GLY A 1 129 ? -0.384 -7.448 -4.260 1.00 91.31 129 GLY A C 1
ATOM 984 O O . GLY A 1 129 ? 0.641 -7.465 -4.940 1.00 91.31 129 GLY A O 1
ATOM 985 N N . ARG A 1 130 ? -1.584 -7.723 -4.790 1.00 91.81 130 ARG A N 1
ATOM 986 C CA . ARG A 1 130 ? -1.785 -8.069 -6.206 1.00 91.81 130 ARG A CA 1
ATOM 987 C C . ARG A 1 130 ? -1.395 -6.923 -7.141 1.00 91.81 130 ARG A C 1
ATOM 989 O O . ARG A 1 130 ? -0.719 -7.171 -8.134 1.00 91.81 130 ARG A O 1
ATOM 996 N N . LYS A 1 131 ? -1.814 -5.690 -6.841 1.00 91.81 131 LYS A N 1
ATOM 997 C CA . LYS A 1 131 ? -1.510 -4.507 -7.663 1.00 91.81 131 LYS A CA 1
ATOM 998 C C . LYS A 1 131 ? -0.032 -4.126 -7.629 1.00 91.81 131 LYS A C 1
ATOM 1000 O O . LYS A 1 131 ? 0.449 -3.566 -8.602 1.00 91.81 131 LYS A O 1
ATOM 1005 N N . MET A 1 132 ? 0.683 -4.446 -6.551 1.00 91.31 132 MET A N 1
ATOM 1006 C CA . MET A 1 132 ? 2.123 -4.193 -6.421 1.00 91.31 132 MET A CA 1
ATOM 1007 C C . MET A 1 132 ?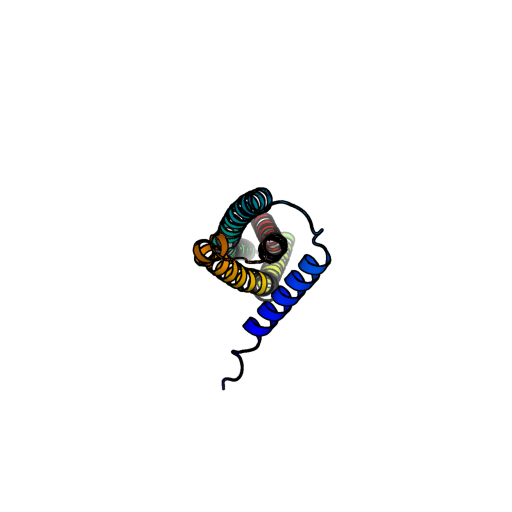 2.999 -5.311 -6.998 1.00 91.31 132 M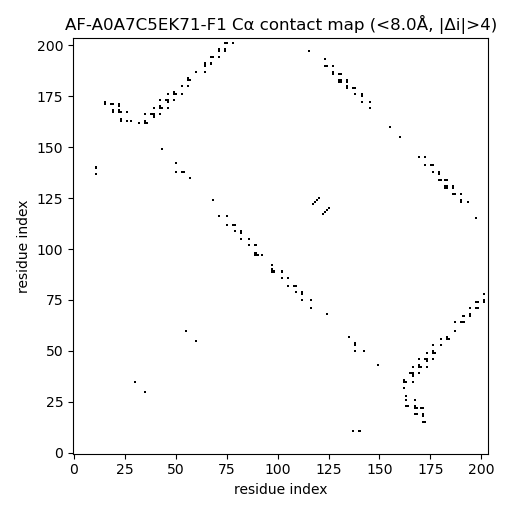ET A C 1
ATOM 1009 O O . MET A 1 132 ? 4.159 -5.065 -7.323 1.00 91.31 132 MET A O 1
ATOM 1013 N N . ALA A 1 133 ? 2.474 -6.531 -7.149 1.00 89.75 133 ALA A N 1
ATOM 1014 C CA . ALA A 1 133 ? 3.251 -7.671 -7.633 1.00 89.75 133 ALA A CA 1
ATOM 1015 C C . ALA A 1 133 ? 3.803 -7.457 -9.053 1.00 89.75 133 ALA A C 1
ATOM 1017 O O . ALA A 1 133 ? 4.984 -7.703 -9.300 1.00 89.75 133 ALA A O 1
ATOM 1018 N N . GLU A 1 134 ? 2.963 -6.982 -9.976 1.00 88.25 134 GLU A N 1
ATOM 1019 C CA . GLU A 1 134 ? 3.367 -6.737 -11.363 1.00 88.25 134 GLU A CA 1
ATOM 1020 C C . GLU A 1 134 ? 4.371 -5.574 -11.481 1.00 88.25 134 GLU A C 1
ATOM 1022 O O . GLU A 1 134 ? 5.457 -5.816 -12.012 1.00 88.25 134 GLU A O 1
ATOM 1027 N N . PRO A 1 135 ? 4.119 -4.369 -10.928 1.00 91.06 135 PRO A N 1
ATOM 1028 C CA . PRO A 1 135 ? 5.098 -3.284 -10.924 1.00 91.06 135 PRO A CA 1
ATOM 1029 C C . PRO A 1 135 ? 6.463 -3.690 -10.362 1.00 91.06 135 PRO A C 1
ATOM 1031 O O . PRO A 1 135 ? 7.488 -3.385 -10.970 1.00 91.06 135 PRO A O 1
ATOM 1034 N N . SER A 1 136 ? 6.493 -4.440 -9.255 1.00 89.81 136 SER A N 1
ATOM 1035 C CA . SER A 1 136 ? 7.741 -4.943 -8.671 1.00 89.81 136 SER A CA 1
ATOM 1036 C C . SER A 1 136 ? 8.478 -5.899 -9.614 1.00 89.81 136 SER A C 1
ATOM 1038 O O . SER A 1 136 ? 9.680 -5.753 -9.832 1.00 89.81 136 SER A O 1
ATOM 1040 N N . ALA A 1 137 ? 7.773 -6.855 -10.228 1.00 89.44 137 ALA A N 1
ATOM 1041 C CA . ALA A 1 137 ? 8.379 -7.795 -11.174 1.00 89.44 137 ALA A CA 1
ATOM 1042 C C . ALA A 1 137 ? 8.924 -7.093 -12.432 1.00 89.44 137 ALA A C 1
ATOM 1044 O O . ALA A 1 137 ? 10.017 -7.418 -12.917 1.00 89.44 137 ALA A O 1
ATOM 1045 N N . VAL A 1 138 ? 8.183 -6.110 -12.952 1.00 89.75 138 VAL A N 1
ATOM 1046 C CA . VAL A 1 138 ? 8.607 -5.320 -14.112 1.00 89.75 138 VAL A CA 1
ATOM 1047 C C . VAL A 1 138 ? 9.796 -4.432 -13.749 1.00 89.75 138 VAL A C 1
ATOM 1049 O O . VAL A 1 138 ? 10.745 -4.380 -14.525 1.00 89.75 138 VAL A O 1
ATOM 1052 N N . PHE A 1 139 ? 9.816 -3.809 -12.566 1.00 92.44 139 PHE A N 1
ATOM 1053 C CA . PHE A 1 139 ? 10.958 -3.023 -12.090 1.00 92.44 139 PHE A CA 1
ATOM 1054 C C . PHE A 1 139 ? 12.264 -3.827 -12.088 1.00 92.44 139 PHE A C 1
ATOM 1056 O O . PHE A 1 139 ? 13.255 -3.363 -12.650 1.00 92.44 139 PHE A O 1
ATOM 1063 N N . TYR A 1 140 ? 12.273 -5.046 -11.535 1.00 88.38 140 TYR A N 1
ATOM 1064 C CA . TYR A 1 140 ? 13.480 -5.883 -11.557 1.00 88.38 140 TYR A CA 1
ATOM 1065 C C . TYR A 1 140 ? 13.928 -6.204 -12.987 1.00 88.38 140 TYR A C 1
ATOM 1067 O O . TYR A 1 140 ? 15.117 -6.146 -13.290 1.00 88.38 140 TYR A O 1
ATOM 1075 N N . SER A 1 141 ? 12.976 -6.473 -13.885 1.00 88.50 141 SER A N 1
ATOM 1076 C CA . SER A 1 141 ? 13.272 -6.726 -15.300 1.00 88.50 141 SER A CA 1
ATOM 1077 C C . SER A 1 141 ? 13.853 -5.488 -16.000 1.00 88.50 141 SER A C 1
ATOM 1079 O O . SER A 1 141 ? 14.802 -5.609 -16.773 1.00 88.50 141 SER A O 1
ATOM 1081 N N . LEU A 1 142 ? 13.319 -4.296 -15.710 1.00 90.44 142 LEU A N 1
ATOM 1082 C CA . LEU A 1 142 ? 13.820 -3.021 -16.231 1.00 90.44 142 LEU A CA 1
ATOM 1083 C C . LEU A 1 142 ? 15.224 -2.712 -15.724 1.00 90.44 142 LEU A C 1
ATOM 1085 O O . LEU A 1 142 ? 16.077 -2.307 -16.510 1.00 90.44 142 LEU A O 1
ATOM 1089 N N . ASN A 1 143 ? 15.472 -2.920 -14.432 1.00 88.88 143 ASN A N 1
ATOM 1090 C CA . ASN A 1 143 ? 16.773 -2.668 -13.831 1.00 88.88 143 ASN A CA 1
ATOM 1091 C C . ASN A 1 143 ? 17.846 -3.593 -14.427 1.00 88.88 143 ASN A C 1
ATOM 1093 O O . ASN A 1 143 ? 18.928 -3.136 -14.787 1.00 88.88 143 ASN A O 1
ATOM 1097 N N . GLU A 1 144 ? 17.530 -4.876 -14.622 1.00 89.00 144 GLU A N 1
ATOM 1098 C CA . GLU A 1 144 ? 18.423 -5.822 -15.301 1.00 89.00 144 GLU A CA 1
ATOM 1099 C C . GLU A 1 144 ? 18.676 -5.441 -16.766 1.00 89.00 144 GLU A C 1
ATOM 1101 O O . GLU A 1 144 ? 19.819 -5.476 -17.226 1.00 89.00 144 GLU A O 1
ATOM 1106 N N . ALA A 1 145 ? 17.637 -5.034 -17.504 1.00 86.44 145 ALA A N 1
ATOM 1107 C CA . ALA A 1 145 ? 17.789 -4.569 -18.882 1.00 86.44 145 ALA A CA 1
ATOM 1108 C C . ALA A 1 145 ? 18.675 -3.315 -18.960 1.00 86.44 145 ALA A C 1
ATOM 1110 O O . ALA A 1 145 ? 19.600 -3.270 -19.769 1.00 86.44 145 ALA A O 1
ATOM 1111 N N . TYR A 1 146 ? 18.450 -2.337 -18.080 1.00 88.56 146 TYR A N 1
ATOM 1112 C CA . TYR A 1 146 ? 19.270 -1.133 -17.975 1.00 88.56 146 TYR A CA 1
ATOM 1113 C C . TYR A 1 146 ? 20.736 -1.462 -17.668 1.00 88.56 146 TYR A C 1
ATOM 1115 O O . TYR A 1 146 ? 21.623 -0.982 -18.372 1.00 88.56 146 TYR A O 1
ATOM 1123 N N . ARG A 1 147 ? 21.009 -2.322 -16.676 1.00 87.06 147 ARG A N 1
ATOM 1124 C CA . ARG A 1 147 ? 22.383 -2.722 -16.328 1.00 87.06 147 ARG A CA 1
ATOM 1125 C C . ARG A 1 147 ? 23.098 -3.369 -17.5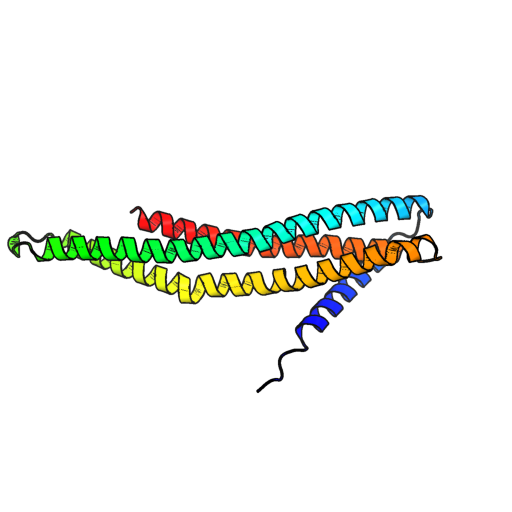05 1.00 87.06 147 ARG A C 1
ATOM 1127 O O . ARG A 1 147 ? 24.202 -2.953 -17.827 1.00 87.06 147 ARG A O 1
ATOM 1134 N N . ARG A 1 148 ? 22.446 -4.299 -18.209 1.00 84.75 148 ARG A N 1
ATOM 1135 C CA . ARG A 1 148 ? 23.019 -4.919 -19.417 1.00 84.75 148 ARG A CA 1
ATOM 1136 C C . ARG A 1 148 ? 23.352 -3.888 -20.488 1.00 84.75 148 ARG A C 1
ATOM 1138 O O . ARG A 1 148 ? 24.395 -3.993 -21.123 1.00 84.75 148 ARG A O 1
ATOM 1145 N N . VAL A 1 149 ? 22.479 -2.902 -20.684 1.00 80.62 149 VAL A N 1
ATOM 1146 C CA . VAL A 1 149 ? 22.699 -1.833 -21.661 1.00 80.62 149 VAL A CA 1
ATOM 1147 C C . VAL A 1 149 ? 23.913 -0.982 -21.270 1.00 80.62 149 VAL A C 1
ATOM 1149 O O . VAL A 1 149 ? 24.790 -0.738 -22.094 1.00 80.62 149 VAL A O 1
ATOM 1152 N N . VAL A 1 150 ? 24.029 -0.598 -20.000 1.00 79.44 150 VAL A N 1
ATOM 1153 C CA . VAL A 1 150 ? 25.175 0.178 -19.500 1.00 79.44 150 VAL A CA 1
ATOM 1154 C C . VAL A 1 150 ? 26.478 -0.625 -19.531 1.00 79.44 150 VAL A C 1
ATOM 1156 O O . VAL A 1 150 ? 27.497 -0.119 -19.996 1.00 79.44 150 VAL A O 1
ATOM 1159 N N . ASP A 1 151 ? 26.463 -1.892 -19.121 1.00 81.31 151 ASP A N 1
ATOM 1160 C CA . ASP A 1 151 ? 27.652 -2.756 -19.109 1.00 81.31 151 ASP A CA 1
ATOM 1161 C C . ASP A 1 151 ? 28.221 -2.977 -20.522 1.00 81.31 151 ASP A C 1
ATOM 1163 O O . ASP A 1 151 ? 29.428 -3.176 -20.713 1.00 81.31 151 ASP A O 1
ATOM 1167 N N . MET A 1 152 ? 27.355 -2.905 -21.538 1.00 75.50 152 MET A N 1
ATOM 1168 C CA . MET A 1 152 ? 27.741 -3.030 -22.938 1.00 75.50 152 MET A CA 1
ATOM 1169 C C . MET A 1 152 ? 28.203 -1.711 -23.590 1.00 75.50 152 MET A C 1
ATOM 1171 O O . MET A 1 152 ? 28.729 -1.736 -24.706 1.00 75.50 152 MET A O 1
ATOM 1175 N N . GLN A 1 153 ? 28.104 -0.570 -22.898 1.00 71.38 153 GLN A N 1
ATOM 1176 C CA . GLN A 1 153 ? 28.406 0.767 -23.433 1.00 71.38 153 GLN A CA 1
ATOM 1177 C C . GLN A 1 153 ? 29.836 0.896 -24.000 1.00 71.38 153 GLN A C 1
ATOM 1179 O O . GLN A 1 153 ? 30.067 1.542 -25.029 1.00 71.38 153 GLN A O 1
ATOM 1184 N N . GLN A 1 154 ? 30.808 0.232 -23.370 1.00 64.00 154 GLN A N 1
ATOM 1185 C CA . GLN A 1 154 ? 32.206 0.203 -23.822 1.00 64.00 154 GLN A CA 1
ATOM 1186 C C . GLN A 1 154 ? 32.412 -0.524 -25.164 1.00 64.00 154 GLN A C 1
ATOM 1188 O O . GLN A 1 154 ? 33.367 -0.230 -25.882 1.00 64.00 154 GLN A O 1
ATOM 1193 N N . TYR A 1 155 ? 31.521 -1.454 -25.518 1.00 67.31 155 TYR A N 1
ATOM 1194 C CA . TYR A 1 155 ? 31.573 -2.180 -26.788 1.00 67.31 155 TYR A CA 1
ATOM 1195 C C . TYR A 1 155 ? 30.880 -1.396 -27.901 1.00 67.31 155 TYR A C 1
ATOM 1197 O O . TYR A 1 155 ? 31.325 -1.415 -29.045 1.00 67.31 155 TYR A O 1
ATOM 1205 N N . TRP A 1 156 ? 29.824 -0.659 -27.567 1.00 66.81 156 TRP A N 1
ATOM 1206 C CA . TRP A 1 156 ? 29.029 0.079 -28.548 1.00 66.81 156 TRP A CA 1
ATOM 1207 C C . TRP A 1 156 ? 29.668 1.382 -29.000 1.00 66.81 156 TRP A C 1
ATOM 1209 O O . TRP A 1 156 ? 29.578 1.732 -30.168 1.00 66.81 156 TRP A O 1
ATOM 1219 N N . SER A 1 157 ? 30.398 2.050 -28.110 1.00 60.19 157 SER A N 1
ATOM 1220 C CA . SER A 1 157 ? 31.202 3.229 -28.459 1.00 60.19 157 SER A CA 1
ATOM 1221 C C . SER A 1 157 ? 32.334 2.936 -29.456 1.00 60.19 157 SER A C 1
ATOM 1223 O O . SER A 1 157 ? 32.885 3.866 -30.041 1.00 60.19 157 SER A O 1
ATOM 1225 N N . ARG A 1 158 ? 32.691 1.657 -29.651 1.00 62.16 158 ARG A N 1
ATOM 1226 C CA . ARG A 1 158 ? 33.794 1.204 -30.518 1.00 62.16 158 ARG A CA 1
ATOM 1227 C C . ARG A 1 158 ? 33.342 0.424 -31.751 1.00 62.16 158 ARG A C 1
ATOM 1229 O O . ARG A 1 158 ? 34.146 0.215 -32.653 1.00 62.16 158 ARG A O 1
ATOM 1236 N N . ALA A 1 159 ? 32.097 -0.035 -31.778 1.00 58.22 159 ALA A N 1
ATOM 1237 C CA . ALA A 1 159 ? 31.526 -0.760 -32.902 1.00 58.22 159 ALA A CA 1
ATOM 1238 C C . ALA A 1 159 ? 30.769 0.204 -33.828 1.00 58.22 159 ALA A C 1
ATOM 1240 O O . ALA A 1 159 ? 30.236 1.214 -33.371 1.00 58.22 159 ALA A O 1
ATOM 1241 N N . ASP A 1 160 ? 30.659 -0.129 -35.118 1.00 61.66 160 ASP A N 1
ATOM 1242 C CA . ASP A 1 160 ? 29.697 0.498 -36.046 1.00 61.66 1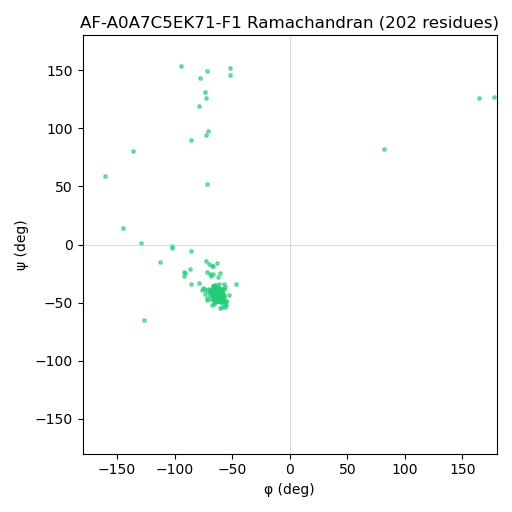60 ASP A CA 1
ATOM 1243 C C . ASP A 1 160 ? 28.263 0.036 -35.728 1.00 61.66 160 ASP A C 1
ATOM 1245 O O . ASP A 1 160 ? 27.532 -0.491 -36.562 1.00 61.66 160 ASP A O 1
ATOM 1249 N N . LEU A 1 161 ? 27.878 0.170 -34.461 1.00 64.88 161 LEU A N 1
ATOM 1250 C CA . LEU A 1 161 ? 26.543 -0.130 -33.989 1.00 64.88 161 LEU A CA 1
ATOM 1251 C C . LEU A 1 161 ? 25.594 1.000 -34.360 1.00 64.88 161 LEU A C 1
ATOM 1253 O O . LEU A 1 161 ? 25.940 2.183 -34.304 1.00 64.88 161 LEU A O 1
ATOM 1257 N N . ASP A 1 162 ? 24.374 0.609 -34.704 1.00 72.56 162 ASP A N 1
ATOM 1258 C CA . ASP A 1 162 ? 23.298 1.546 -34.957 1.00 72.56 162 ASP A CA 1
ATOM 1259 C C . ASP A 1 162 ? 22.858 2.187 -33.632 1.00 72.56 162 ASP A C 1
ATOM 1261 O O . ASP A 1 162 ? 22.116 1.611 -32.830 1.00 72.56 162 ASP A O 1
ATOM 1265 N N . MET A 1 163 ? 23.380 3.387 -33.382 1.00 74.06 163 MET A N 1
ATOM 1266 C CA . MET A 1 163 ? 23.095 4.169 -32.182 1.00 74.06 163 MET A CA 1
ATOM 1267 C C . MET A 1 163 ? 21.603 4.508 -32.062 1.00 74.06 163 MET A C 1
ATOM 1269 O O . MET A 1 163 ? 21.121 4.672 -30.941 1.00 74.06 163 MET A O 1
ATOM 1273 N N . GLU A 1 164 ? 20.852 4.546 -33.170 1.00 75.69 164 GLU A N 1
ATOM 1274 C CA . GLU A 1 164 ? 19.402 4.763 -33.140 1.00 75.69 164 GLU A CA 1
ATOM 1275 C C . GLU A 1 164 ? 18.674 3.588 -32.481 1.00 75.69 164 GLU A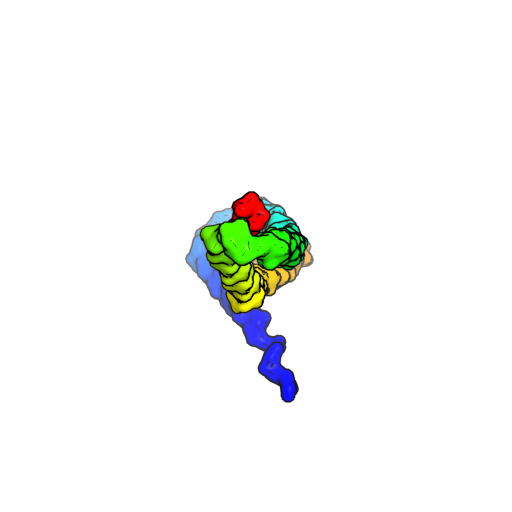 C 1
ATOM 1277 O O . GLU A 1 164 ? 17.735 3.793 -31.714 1.00 75.69 164 GLU A O 1
ATOM 1282 N N . VAL A 1 165 ? 19.153 2.353 -32.672 1.00 78.38 165 VAL A N 1
ATOM 1283 C CA . VAL A 1 165 ? 18.587 1.172 -32.002 1.00 78.38 165 VAL A CA 1
ATOM 1284 C C . VAL A 1 165 ? 18.777 1.255 -30.489 1.00 78.38 165 VAL A C 1
ATOM 1286 O O . VAL A 1 165 ? 17.859 0.951 -29.728 1.00 78.38 165 VAL A O 1
ATOM 1289 N N . LEU A 1 166 ? 19.943 1.707 -30.030 1.00 78.75 166 LEU A N 1
ATOM 1290 C CA . LEU A 1 166 ? 20.215 1.879 -28.601 1.00 78.75 166 LEU A CA 1
ATOM 1291 C C . LEU A 1 166 ? 19.382 3.008 -27.989 1.00 78.75 166 LEU A C 1
ATOM 1293 O O . LEU A 1 166 ? 18.837 2.851 -26.895 1.00 78.75 166 LEU A O 1
ATOM 1297 N N . ILE A 1 167 ? 19.241 4.124 -28.710 1.00 82.31 167 ILE A N 1
ATOM 1298 C CA . ILE A 1 167 ? 18.367 5.236 -28.322 1.00 82.31 167 ILE A CA 1
ATOM 1299 C C . ILE A 1 167 ? 16.923 4.747 -28.205 1.00 82.31 167 ILE A C 1
ATOM 1301 O O . ILE A 1 167 ? 16.242 5.093 -27.238 1.00 82.31 167 ILE A O 1
ATOM 1305 N N . ALA A 1 168 ? 16.470 3.923 -29.150 1.00 83.44 168 ALA A N 1
ATOM 1306 C CA . ALA A 1 168 ? 15.132 3.357 -29.150 1.00 83.44 168 ALA A CA 1
ATOM 1307 C C . ALA A 1 168 ? 14.906 2.425 -27.945 1.00 83.44 168 ALA A C 1
ATOM 1309 O O . ALA A 1 168 ? 13.923 2.568 -27.218 1.00 83.44 168 ALA A O 1
ATOM 1310 N N . VAL A 1 169 ? 15.853 1.525 -27.656 1.00 84.88 169 VAL A N 1
ATOM 1311 C CA . VAL A 1 169 ? 15.786 0.641 -26.479 1.00 84.88 169 VAL A CA 1
ATOM 1312 C C . VAL A 1 169 ? 15.730 1.443 -25.180 1.00 84.88 169 VAL A C 1
ATOM 1314 O O . VAL A 1 169 ? 14.858 1.200 -24.347 1.00 84.88 169 VAL A O 1
ATOM 1317 N N . LEU A 1 170 ? 16.620 2.421 -24.999 1.00 85.50 170 LEU A N 1
ATOM 1318 C CA . LEU A 1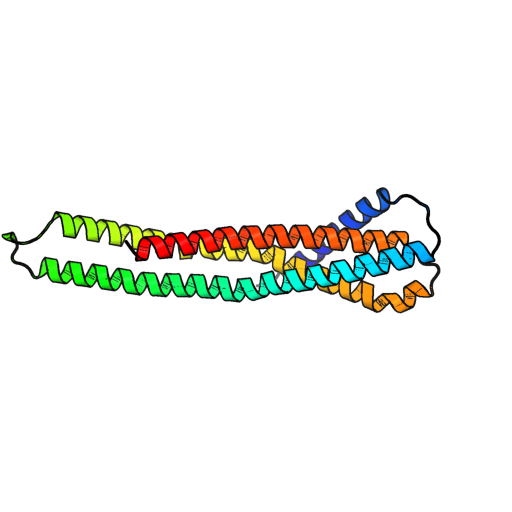 170 ? 16.645 3.244 -23.787 1.00 85.50 170 LEU A CA 1
ATOM 1319 C C . LEU A 1 170 ? 15.383 4.098 -23.634 1.00 85.50 170 LEU A C 1
ATOM 1321 O O . LEU A 1 170 ? 14.895 4.263 -22.519 1.00 85.50 170 LEU A O 1
ATOM 1325 N N . SER A 1 171 ? 14.831 4.606 -24.736 1.00 87.31 171 SER A N 1
ATOM 1326 C CA . SER A 1 171 ? 13.594 5.394 -24.710 1.00 87.31 171 SER A CA 1
ATOM 1327 C C . SER A 1 171 ? 12.377 4.522 -24.370 1.00 87.31 171 SER A C 1
ATOM 1329 O O . SER A 1 171 ? 11.538 4.931 -23.566 1.00 87.31 171 SER A O 1
ATOM 1331 N N . ALA A 1 172 ? 12.325 3.286 -24.878 1.00 88.56 172 ALA A N 1
ATOM 1332 C CA . ALA A 1 172 ? 11.310 2.305 -24.498 1.00 88.56 172 ALA A CA 1
ATOM 1333 C C . ALA A 1 172 ? 11.399 1.929 -23.004 1.00 88.56 172 ALA A C 1
ATOM 1335 O O . ALA A 1 172 ? 10.379 1.888 -22.313 1.00 88.56 172 ALA A O 1
ATOM 1336 N N . LEU A 1 173 ? 12.613 1.706 -22.480 1.00 90.00 173 LEU A N 1
ATOM 1337 C CA . LEU A 1 173 ? 12.841 1.455 -21.049 1.00 90.00 173 LEU A CA 1
ATOM 1338 C C . LEU A 1 173 ? 12.419 2.652 -20.183 1.00 90.00 173 LEU A C 1
ATOM 1340 O O . LEU A 1 173 ? 11.797 2.464 -19.139 1.00 90.00 173 LEU A O 1
ATOM 1344 N N . ASP A 1 174 ? 12.713 3.873 -20.628 1.00 90.19 174 ASP A N 1
ATOM 1345 C CA . ASP A 1 174 ? 12.354 5.117 -19.942 1.00 90.19 174 ASP A CA 1
ATOM 1346 C C . ASP A 1 174 ? 10.840 5.328 -19.835 1.00 90.19 174 ASP A C 1
ATOM 1348 O O . ASP A 1 174 ? 10.349 5.634 -18.747 1.00 90.19 174 ASP A O 1
ATOM 1352 N N . ARG A 1 175 ? 10.089 5.082 -20.916 1.00 92.12 175 ARG A N 1
ATOM 1353 C CA . ARG A 1 175 ? 8.617 5.090 -20.870 1.00 92.12 175 ARG A CA 1
ATOM 1354 C C . ARG A 1 175 ? 8.081 3.995 -19.962 1.00 92.12 175 ARG A C 1
ATOM 1356 O O . ARG A 1 175 ? 7.161 4.229 -19.181 1.00 92.12 175 ARG A O 1
ATOM 1363 N N . LYS A 1 176 ? 8.673 2.799 -20.025 1.00 91.44 176 LYS A N 1
ATOM 1364 C CA . LYS A 1 176 ? 8.219 1.684 -19.195 1.00 91.44 176 LYS A CA 1
ATOM 1365 C C . LYS A 1 176 ? 8.455 1.946 -17.708 1.00 91.44 176 LYS A C 1
ATOM 1367 O O . LYS A 1 176 ? 7.616 1.570 -16.895 1.00 91.44 176 LYS A O 1
ATOM 1372 N N . ALA A 1 177 ? 9.539 2.633 -17.346 1.00 93.50 177 ALA A N 1
ATOM 1373 C CA . ALA A 1 177 ? 9.769 3.084 -15.977 1.00 93.50 177 ALA A CA 1
ATOM 1374 C C . ALA A 1 177 ? 8.666 4.047 -15.492 1.00 93.50 177 ALA A C 1
ATOM 1376 O O . ALA A 1 177 ? 8.206 3.912 -14.357 1.00 93.50 177 ALA A O 1
ATOM 1377 N N . ASP A 1 178 ? 8.192 4.960 -16.349 1.00 94.00 178 ASP A N 1
ATOM 1378 C CA . ASP A 1 178 ? 7.085 5.870 -16.013 1.00 94.00 178 ASP A CA 1
ATOM 1379 C C . ASP A 1 178 ? 5.762 5.119 -15.814 1.00 94.00 178 ASP A C 1
ATOM 1381 O O . ASP A 1 178 ? 5.049 5.371 -14.841 1.00 94.00 178 ASP A O 1
ATOM 1385 N N . GLU A 1 179 ? 5.451 4.155 -16.687 1.00 93.25 179 GLU A N 1
ATOM 1386 C CA . GLU A 1 179 ? 4.261 3.306 -16.543 1.00 93.25 179 GLU A CA 1
ATOM 1387 C C . GLU A 1 179 ? 4.271 2.539 -15.216 1.00 93.25 179 GLU A C 1
ATOM 1389 O O . GLU A 1 179 ? 3.280 2.542 -14.482 1.00 93.25 179 GLU A O 1
ATOM 1394 N N . VAL A 1 180 ? 5.400 1.904 -14.885 1.00 94.00 180 VAL A N 1
ATOM 1395 C CA . VAL A 1 180 ? 5.549 1.131 -13.645 1.00 94.00 180 VAL A CA 1
ATOM 1396 C C . VAL A 1 180 ? 5.426 2.038 -12.423 1.00 94.00 180 VAL A C 1
ATOM 1398 O O . VAL A 1 180 ? 4.749 1.676 -11.459 1.00 94.00 180 VAL A O 1
ATOM 1401 N N . ARG A 1 181 ? 6.013 3.241 -12.470 1.00 94.12 181 ARG A N 1
ATOM 1402 C CA . ARG A 1 181 ? 5.867 4.246 -11.411 1.00 94.12 181 ARG A CA 1
ATOM 1403 C C . ARG A 1 181 ? 4.407 4.639 -11.211 1.00 94.12 181 ARG A C 1
ATOM 1405 O O . ARG A 1 181 ? 3.944 4.644 -10.074 1.00 94.12 181 ARG A O 1
ATOM 1412 N N . ALA A 1 182 ? 3.679 4.938 -12.286 1.00 93.81 182 ALA A N 1
ATOM 1413 C CA . ALA A 1 182 ? 2.273 5.329 -12.206 1.00 93.81 182 ALA A CA 1
ATOM 1414 C C . ALA A 1 182 ? 1.399 4.216 -11.603 1.00 93.81 182 ALA A C 1
ATOM 1416 O O . ALA A 1 182 ? 0.568 4.481 -10.734 1.00 93.81 182 ALA A O 1
ATOM 1417 N N . GLN A 1 183 ? 1.621 2.963 -12.011 1.00 92.69 183 GLN A N 1
ATOM 1418 C CA . GLN A 1 183 ? 0.901 1.807 -11.470 1.00 92.69 183 GLN A CA 1
ATOM 1419 C C . GLN A 1 183 ? 1.194 1.586 -9.979 1.00 92.69 183 GLN A C 1
ATOM 1421 O O . GLN A 1 183 ? 0.262 1.425 -9.188 1.00 92.69 183 GLN A O 1
ATOM 1426 N N . ALA A 1 184 ? 2.472 1.616 -9.586 1.00 92.38 184 ALA A N 1
ATOM 1427 C CA . ALA A 1 184 ? 2.880 1.459 -8.191 1.00 92.38 184 ALA A CA 1
ATOM 1428 C C . ALA A 1 184 ? 2.335 2.591 -7.303 1.00 92.38 184 ALA A C 1
ATOM 1430 O O . ALA A 1 184 ? 1.852 2.331 -6.200 1.00 92.38 184 ALA A O 1
ATOM 1431 N N . GLN A 1 185 ? 2.358 3.835 -7.792 1.00 93.31 185 GLN A N 1
ATOM 1432 C CA . GLN A 1 185 ? 1.826 4.987 -7.065 1.00 93.31 185 GLN A CA 1
ATOM 1433 C C . GLN A 1 185 ? 0.314 4.869 -6.853 1.00 93.31 185 GLN A C 1
ATOM 1435 O O . GLN A 1 185 ? -0.156 5.028 -5.734 1.00 93.31 185 GLN A O 1
ATOM 1440 N N . ALA A 1 186 ? -0.449 4.509 -7.888 1.00 92.19 186 ALA A N 1
ATOM 1441 C CA . ALA A 1 186 ? -1.898 4.350 -7.768 1.00 92.19 186 ALA A CA 1
ATOM 1442 C C . ALA A 1 186 ? -2.292 3.253 -6.759 1.00 92.19 186 ALA A C 1
ATOM 1444 O O . ALA A 1 186 ? -3.271 3.399 -6.023 1.00 92.19 186 ALA A O 1
ATOM 1445 N N . ALA A 1 187 ? -1.532 2.153 -6.708 1.00 92.00 187 ALA A N 1
ATOM 1446 C CA . ALA A 1 187 ? -1.736 1.097 -5.718 1.00 92.00 187 ALA A CA 1
ATOM 1447 C C . ALA A 1 187 ? -1.451 1.587 -4.289 1.00 92.00 187 ALA A C 1
ATOM 1449 O O . ALA A 1 187 ? -2.213 1.277 -3.371 1.00 92.00 187 ALA A O 1
ATOM 1450 N N . LEU A 1 188 ? -0.384 2.372 -4.110 1.00 91.19 188 LEU A N 1
ATOM 1451 C CA . LEU A 1 188 ? -0.040 2.976 -2.828 1.00 91.19 188 LEU A CA 1
ATOM 1452 C C . LEU A 1 188 ? -1.092 3.985 -2.367 1.00 91.19 188 LEU A C 1
ATOM 1454 O O . LEU A 1 188 ? -1.536 3.903 -1.228 1.00 91.19 188 LEU A O 1
ATOM 1458 N N . ASP A 1 189 ? -1.499 4.912 -3.231 1.00 91.94 189 ASP A N 1
ATOM 1459 C CA . ASP A 1 189 ? -2.446 5.973 -2.881 1.00 91.94 189 ASP A CA 1
ATOM 1460 C C . ASP A 1 189 ? -3.777 5.385 -2.403 1.00 91.94 189 ASP A C 1
ATOM 1462 O O . ASP A 1 189 ? -4.349 5.840 -1.410 1.00 91.94 189 ASP A O 1
ATOM 1466 N N . ALA A 1 190 ? -4.242 4.319 -3.064 1.00 92.25 190 ALA A N 1
ATOM 1467 C CA . ALA A 1 190 ? -5.427 3.582 -2.639 1.00 92.25 190 ALA A CA 1
ATOM 1468 C C . ALA A 1 190 ? -5.257 2.969 -1.237 1.00 92.25 190 ALA A C 1
ATOM 1470 O O . ALA A 1 190 ? -6.164 3.073 -0.410 1.00 92.25 190 ALA A O 1
ATOM 1471 N N . TRP A 1 191 ? -4.097 2.369 -0.950 1.00 93.44 191 TRP A N 1
ATOM 1472 C CA . TRP A 1 191 ? -3.798 1.796 0.363 1.00 93.44 191 TRP A CA 1
ATOM 1473 C C . TRP A 1 191 ? -3.694 2.863 1.460 1.00 93.44 191 TRP A C 1
ATOM 1475 O O . TRP A 1 191 ? -4.311 2.728 2.513 1.00 93.44 191 TRP A O 1
ATOM 1485 N N . VAL A 1 192 ? -2.966 3.953 1.206 1.00 92.00 192 VAL A N 1
ATOM 1486 C CA . VAL A 1 192 ? -2.808 5.074 2.146 1.00 92.00 192 VAL A CA 1
ATOM 1487 C C . VAL A 1 192 ? -4.160 5.696 2.477 1.00 92.00 192 VAL A C 1
ATOM 1489 O O . VAL A 1 192 ? -4.447 5.952 3.645 1.00 92.00 192 VAL A O 1
ATOM 1492 N N . LYS A 1 193 ? -5.019 5.887 1.470 1.00 93.56 193 LYS A N 1
ATOM 1493 C CA . LYS A 1 193 ? -6.380 6.382 1.682 1.00 93.56 193 LYS A CA 1
ATOM 1494 C C . LYS A 1 193 ? -7.178 5.456 2.604 1.00 93.56 193 LYS A C 1
ATOM 1496 O O . LYS A 1 193 ? -7.796 5.936 3.549 1.00 93.56 193 LYS A O 1
ATOM 1501 N N . PHE A 1 194 ? -7.122 4.145 2.373 1.00 94.94 194 PHE A N 1
ATOM 1502 C CA . PHE A 1 194 ? -7.809 3.168 3.219 1.00 94.94 194 PHE A CA 1
ATOM 1503 C C . PHE A 1 194 ? -7.296 3.177 4.671 1.00 94.94 194 PHE A C 1
ATOM 1505 O O . PHE A 1 194 ? -8.087 3.136 5.613 1.00 94.94 194 PHE A O 1
ATOM 1512 N N . VAL A 1 195 ? -5.979 3.286 4.878 1.00 94.50 195 VAL A N 1
ATOM 1513 C CA . VAL A 1 195 ? -5.392 3.417 6.225 1.00 94.50 195 VAL A CA 1
ATOM 1514 C C . VAL A 1 195 ? -5.862 4.709 6.909 1.00 94.50 195 VAL A C 1
ATOM 1516 O O . VAL A 1 195 ? -6.199 4.687 8.090 1.00 94.50 195 VAL A O 1
ATOM 1519 N N . ALA A 1 196 ? -5.950 5.823 6.180 1.00 93.94 196 ALA A N 1
ATOM 1520 C CA . ALA A 1 196 ? -6.442 7.086 6.730 1.00 93.94 196 ALA A CA 1
ATOM 1521 C C . ALA A 1 196 ? -7.924 7.013 7.153 1.00 93.94 196 ALA A C 1
ATOM 1523 O O . ALA A 1 196 ? -8.296 7.567 8.188 1.00 93.94 196 ALA A O 1
ATOM 1524 N N . GLU A 1 197 ? -8.765 6.297 6.401 1.00 94.62 197 GLU A N 1
ATOM 1525 C CA . GLU A 1 197 ? -10.167 6.034 6.771 1.00 94.62 197 GLU A CA 1
ATOM 1526 C C . GLU A 1 197 ? -10.263 5.237 8.086 1.00 94.62 197 GLU A C 1
ATOM 1528 O O . GLU A 1 197 ? -11.093 5.539 8.946 1.00 94.62 197 GLU A O 1
ATOM 1533 N N . TRP A 1 198 ? -9.360 4.276 8.294 1.00 95.31 198 TRP A N 1
ATOM 1534 C CA . TRP A 1 198 ? -9.223 3.547 9.557 1.00 95.31 198 TRP A CA 1
ATOM 1535 C C . TRP A 1 198 ? -8.826 4.433 10.735 1.00 95.31 198 TRP A C 1
ATOM 1537 O O . TRP A 1 198 ? -9.394 4.326 11.823 1.00 95.31 198 TRP A O 1
ATOM 1547 N N . GLU A 1 199 ? -7.846 5.310 10.530 1.00 94.50 199 GLU A N 1
ATOM 1548 C CA . GLU A 1 199 ? -7.403 6.249 11.558 1.00 94.50 199 GLU A CA 1
ATOM 1549 C C . GLU A 1 199 ? -8.494 7.250 11.939 1.00 94.50 199 GLU A C 1
ATOM 1551 O O . GLU A 1 199 ? -8.578 7.639 13.105 1.00 94.50 199 GLU A O 1
ATOM 1556 N N . ALA A 1 200 ? -9.321 7.669 10.979 1.00 95.12 200 ALA A N 1
ATOM 1557 C CA . ALA A 1 200 ? -10.476 8.521 11.233 1.00 95.12 200 ALA A CA 1
ATOM 1558 C C . ALA A 1 200 ? -11.529 7.784 12.072 1.00 95.12 200 ALA A C 1
ATOM 1560 O O . ALA A 1 200 ? -11.898 8.269 13.140 1.00 95.12 200 ALA A O 1
ATOM 1561 N N . PHE A 1 201 ? -11.918 6.571 11.661 1.00 94.44 201 PHE A N 1
ATOM 1562 C CA . PHE A 1 201 ? -12.876 5.745 12.402 1.00 94.44 201 PHE A CA 1
ATOM 1563 C C . PHE A 1 201 ? -12.432 5.465 13.846 1.00 94.44 201 PHE A C 1
ATOM 1565 O O . PHE A 1 201 ? -13.243 5.462 14.767 1.00 94.44 201 PHE A O 1
ATOM 1572 N N . ALA A 1 202 ? -11.134 5.246 14.072 1.00 91.81 202 ALA A N 1
ATOM 1573 C CA . ALA A 1 202 ? -10.610 4.965 15.406 1.00 91.81 202 ALA A CA 1
ATOM 1574 C C . ALA A 1 202 ? -10.575 6.188 16.349 1.00 91.81 202 ALA A C 1
ATOM 1576 O O . ALA A 1 202 ? -10.344 6.011 17.549 1.00 91.81 202 ALA A O 1
ATOM 1577 N N . LYS A 1 203 ? -10.735 7.410 15.818 1.00 91.12 203 LYS A N 1
ATOM 1578 C CA . LYS A 1 203 ? -10.780 8.667 16.588 1.00 91.12 203 LYS A CA 1
ATOM 1579 C C . LYS A 1 203 ? -12.199 9.076 16.984 1.00 91.12 203 LYS A C 1
ATOM 1581 O O . LYS A 1 203 ? -12.345 9.784 17.980 1.00 91.12 203 LYS A O 1
ATOM 1586 N N . GLU A 1 204 ? -13.198 8.666 16.204 1.00 80.00 204 GLU A N 1
ATOM 1587 C CA . GLU A 1 204 ? -14.620 8.708 16.582 1.00 80.00 204 GLU A CA 1
ATOM 1588 C C . GLU A 1 204 ? -14.887 7.792 17.783 1.00 80.00 204 GLU A C 1
ATOM 1590 O O . GLU A 1 204 ? -15.962 7.872 18.418 1.00 80.00 204 GLU A O 1
#

Secondary structure (DSSP, 8-state):
----SSSHHHHHHHHHHHHHHHHHHT------HHHHHHHHHHHHHHHHHHHHHHHHHHHHHHHHHHHHHHHHHHHHHHHHHHHHHHHHHHHTS-GGG--HHHHHHHHHHHHHHHHHHHHIIIIIHHHHHHHHHHHHHHHHHHHHHHHHHHHTHHHHTTTT--HHHHHHHHHHHHHHHHHHHHHHHHHHHHHHHHHHHHHHHTT-

Mean predicted aligned error: 9.63 Å

Radius of gyration: 26.65 Å; Cα contacts (8 Å, |Δi|>4): 117; chains: 1; bounding box: 67×44×77 Å

Solvent-accessible surface area (backbone atoms only — not comparable to full-atom values): 11251 Å² total; per-residue (Å²): 138,90,92,85,86,71,68,68,68,54,54,55,50,51,53,49,52,52,42,30,53,57,36,56,77,67,59,79,94,79,70,62,72,65,60,47,51,51,52,42,53,53,50,52,54,53,38,52,53,52,52,53,51,44,47,49,49,56,54,52,41,55,54,50,52,50,49,41,52,53,47,51,55,51,46,51,54,53,50,53,51,51,47,52,49,55,50,51,59,46,66,71,41,59,79,93,71,45,58,62,69,58,52,53,50,47,51,53,50,50,53,51,52,52,52,53,51,48,43,39,68,73,41,52,53,54,49,39,53,58,52,42,49,56,34,54,56,49,49,57,54,50,52,52,52,51,49,55,54,58,73,42,43,76,56,50,79,74,44,100,56,65,60,65,59,54,46,20,44,53,50,38,51,42,52,49,53,51,53,36,44,52,48,40,48,55,38,46,53,55,49,53,52,53,44,50,54,51,57,50,61,70,71,109

Foldseek 3Di:
DDDDDPDLVVVLVVLLVVLLVVLLVVDDPDDDPVVLVVLLVVLLVLLVVLLVVLVCLLVVLVVVLVVLLVVLVVLLVVLVVVLVVVLVVQVPDDPVPHDVVSVVVSVVLNVVSVVLVCCVVVPLVVVLVVLLVVLVSSSVVLVVLSVVLVVCPVVCVPDPDDSSSSSSSSVSSSVSSVVSSVSSVVSSVSSVVSSVVSVVSSVD

Nearest PDB structures (foldseek):
  7sqc-assembly1_1H  TM=3.519E-01  e=3.014E-01  Chlamydomonas reinhardtii
  3wme-assembly1_A  TM=3.515E-01  e=6.791E-01  Cyanidioschyzon merolae strain 10D
  4ry2-assembly1_B  TM=3.054E-01  e=4.677E+00  Acetivibrio thermocellus ATCC 27405
  5c5b-assembly2_C  TM=3.555E-01  e=9.521E+00  Homo sapiens
  6bl6-assembly1_A  TM=2.132E-01  e=9.521E+00  Salmonella enterica subsp. enterica serovar Typhimurium str. LT2

pLDDT: mean 81.86, std 18.37, range [29.11, 97.81]

Sequence (204 aa):
MKKMFLIVPVLSALALAGAVAAEQAAAPAAGGKEKAAEKLGVLTGRLLVKLQDLQKLLDGNANGAQAGFSNIQYLYGKVSQNIQKQMNEENAKPQEMRNGVLVDSLNKKSQKLQEMYNECHQKQWPEYGRKMAEPSAVFYSLNEAYRRVVDMQQYWSRADLDMEVLIAVLSALDRKADEVRAQAQAALDAWVKFVAEWEAFAKE